Protein AF-A0A453PZQ8-F1 (afdb_monomer)

Organism: Aegilops tauschii subsp. strangulata (NCBI:txid200361)

Foldseek 3Di:
DPPPVVQVPPVQQPDDPCVLFPFDPVCPPDDDDPAHQDGPQECGPVNQVVQADPQGQGPPVVLVRSCVRRRYRLLCCLVSLCVVLPVDDSRDGPVRSVVSVVVLLVVLVVLQVVLCVLPVLQVPLDAAQDQQADLLRHGDDDPPDDDDDPPDDDDDDNLSSLLSRCRNVLRVLLVVEPNRTPQSVDSNLSSLLSNLLSSLLSVCVQLRDDRCLSNVLNVLSSRHPDSSSSSVSSNSVCVVCVLQRRDDVQARSCLVVVVVVLVVCCVPPVPVSVVCVVVCVVVVPCVRRPD

Secondary structure (DSSP, 8-state):
--SSGGGT--GGG---HHHHSPBPTT-TTPPPP-----TTTSB-HHHHHTTB-TT--B-HHHHHHHHHHH-B-GGGHHHHHHHHTTSS-TT--HHHHHHHHHHHHHHHHHHHHHHHHH-TTTTTT----S--B-TTSPBPPPTT--S------SSPPHHHHHHHHHHHHHHHHHTTTTTTBGGGGSHHHHHHHHHHHHHHHHH-TTT---TTHHHHHHHHHHH-SSHHHHHHHHHHHHHHHHHHH-EETTEETTHHHHHHHHHHHHHH-HHHHHHHHHHHHHH-TTHHHH-

Structure (mmCIF, N/CA/C/O backbone):
data_AF-A0A453PZQ8-F1
#
_entry.id   AF-A0A453PZQ8-F1
#
loop_
_atom_site.group_PDB
_atom_site.id
_atom_site.type_symbol
_atom_site.label_atom_id
_atom_site.label_alt_id
_atom_site.label_comp_id
_atom_site.label_asym_id
_atom_site.label_entity_id
_atom_site.label_seq_id
_atom_site.pdbx_PDB_ins_code
_atom_site.Cartn_x
_atom_site.Cartn_y
_atom_site.Cartn_z
_atom_site.occupancy
_atom_site.B_iso_or_equiv
_atom_site.auth_seq_id
_atom_site.auth_comp_id
_atom_site.auth_asym_id
_atom_site.auth_atom_id
_atom_site.pdbx_PDB_model_num
ATOM 1 N N . MET A 1 1 ? 33.978 1.890 -32.988 1.00 35.69 1 MET A N 1
ATOM 2 C CA . MET A 1 1 ? 33.965 0.814 -31.969 1.00 35.69 1 MET A CA 1
ATOM 3 C C . MET A 1 1 ? 33.897 1.404 -30.545 1.00 35.69 1 MET A C 1
ATOM 5 O O . MET A 1 1 ? 34.637 0.982 -29.674 1.00 35.69 1 MET A O 1
ATOM 9 N N . MET A 1 2 ? 33.013 2.388 -30.294 1.00 32.00 2 MET A N 1
ATOM 10 C CA . MET A 1 2 ? 32.994 3.180 -29.040 1.00 32.00 2 MET A CA 1
ATOM 11 C C . MET A 1 2 ? 31.599 3.299 -28.390 1.00 32.00 2 MET A C 1
ATOM 13 O O . MET A 1 2 ? 31.418 4.067 -27.457 1.00 32.00 2 MET A O 1
ATOM 17 N N . PHE A 1 3 ? 30.609 2.525 -28.855 1.00 32.78 3 PHE A N 1
ATOM 18 C CA . PHE A 1 3 ? 29.233 2.536 -28.320 1.00 32.78 3 PHE A CA 1
ATOM 19 C C . PHE A 1 3 ? 28.905 1.354 -27.387 1.00 32.78 3 PHE A C 1
ATOM 21 O O . PHE A 1 3 ? 27.820 1.299 -26.820 1.00 32.78 3 PHE A O 1
ATOM 28 N N . LEU A 1 4 ? 29.834 0.409 -27.195 1.00 34.19 4 LEU A N 1
ATOM 29 C CA . LEU A 1 4 ? 29.612 -0.791 -26.372 1.00 34.19 4 LEU A CA 1
ATOM 30 C C . LEU A 1 4 ? 30.126 -0.669 -24.926 1.00 34.19 4 LEU A C 1
ATOM 32 O O . LEU A 1 4 ? 29.687 -1.437 -24.071 1.00 34.19 4 LEU A O 1
ATOM 36 N N . ALA A 1 5 ? 30.988 0.310 -24.629 1.00 31.77 5 ALA A N 1
ATOM 37 C CA . ALA A 1 5 ? 31.582 0.479 -23.299 1.00 31.77 5 ALA A CA 1
ATOM 38 C C . ALA A 1 5 ? 30.644 1.167 -22.282 1.00 31.77 5 ALA A C 1
ATOM 40 O O . ALA A 1 5 ? 30.699 0.864 -21.094 1.00 31.77 5 ALA A O 1
ATOM 41 N N . CYS A 1 6 ? 29.711 2.021 -22.722 1.00 39.59 6 CYS A N 1
ATOM 42 C CA . CYS A 1 6 ? 28.810 2.749 -21.812 1.00 39.59 6 CYS A CA 1
ATOM 43 C C . CYS A 1 6 ? 27.699 1.894 -21.175 1.00 39.59 6 CYS A C 1
ATOM 45 O O . CYS A 1 6 ? 26.945 2.403 -20.355 1.00 39.59 6 CYS A O 1
ATOM 47 N N . CYS A 1 7 ? 27.551 0.617 -21.546 1.00 43.44 7 CYS A N 1
ATOM 48 C CA . CYS A 1 7 ? 26.532 -0.259 -20.952 1.00 43.44 7 CYS A CA 1
ATOM 49 C C . CYS A 1 7 ? 27.040 -1.111 -19.782 1.00 43.44 7 CYS A C 1
ATOM 51 O O . CYS A 1 7 ? 26.226 -1.806 -19.178 1.00 43.44 7 CYS A O 1
ATOM 53 N N . TYR A 1 8 ? 28.350 -1.118 -19.516 1.00 44.22 8 TYR A N 1
ATOM 54 C CA . TYR A 1 8 ? 28.940 -1.896 -18.420 1.00 44.22 8 TYR A CA 1
ATOM 55 C C . TYR A 1 8 ? 29.125 -1.076 -17.138 1.00 44.22 8 TYR A C 1
ATOM 57 O O . TYR A 1 8 ? 29.081 -1.650 -16.057 1.00 44.22 8 TYR A O 1
ATOM 65 N N . ASN A 1 9 ? 29.225 0.250 -17.257 1.00 53.38 9 ASN A N 1
ATOM 66 C CA . ASN A 1 9 ? 29.382 1.175 -16.135 1.00 53.38 9 ASN A CA 1
ATOM 67 C C . ASN A 1 9 ? 28.145 2.072 -16.022 1.00 53.38 9 ASN A C 1
ATOM 69 O O . ASN A 1 9 ? 28.233 3.276 -16.245 1.00 53.38 9 ASN A O 1
ATOM 73 N N . ASP A 1 10 ? 26.978 1.483 -15.756 1.00 62.09 10 ASP A N 1
ATOM 74 C CA . ASP A 1 10 ? 25.836 2.268 -15.280 1.00 62.09 10 ASP A CA 1
ATOM 75 C C . ASP A 1 10 ? 26.008 2.420 -13.756 1.00 62.09 10 ASP A C 1
ATOM 77 O O . ASP A 1 10 ? 25.824 1.426 -13.048 1.00 62.09 10 ASP A O 1
ATOM 81 N N . PRO A 1 11 ? 26.445 3.585 -13.234 1.00 64.69 11 PRO A N 1
ATOM 82 C CA . PRO A 1 11 ? 26.673 3.764 -11.799 1.00 64.69 11 PRO A CA 1
ATOM 83 C C . PRO A 1 11 ? 25.389 3.541 -10.993 1.00 64.69 11 PRO A C 1
ATOM 85 O O . PRO A 1 11 ? 25.462 3.044 -9.873 1.00 64.69 11 PRO A O 1
ATOM 88 N N . ASP A 1 12 ? 24.221 3.776 -11.602 1.00 64.69 12 ASP A N 1
ATOM 89 C CA . ASP A 1 12 ? 22.913 3.494 -11.004 1.00 64.69 12 ASP A CA 1
ATOM 90 C C . ASP A 1 12 ? 22.687 1.992 -10.759 1.00 64.69 12 ASP A C 1
ATOM 92 O O . ASP A 1 12 ? 21.733 1.627 -10.090 1.00 64.69 12 ASP A O 1
ATOM 96 N N . MET A 1 13 ? 23.515 1.099 -11.311 1.00 71.75 13 MET A N 1
ATOM 97 C CA . MET A 1 13 ? 23.404 -0.354 -11.130 1.00 71.75 13 MET A CA 1
ATOM 98 C C . MET A 1 13 ? 24.369 -0.907 -10.071 1.00 71.75 13 MET A C 1
ATOM 100 O O . MET A 1 13 ? 24.300 -2.099 -9.759 1.00 71.75 13 MET A O 1
ATOM 104 N N . LEU A 1 14 ? 25.254 -0.070 -9.518 1.00 67.88 14 LEU A N 1
ATOM 105 C CA . LEU A 1 14 ? 26.170 -0.416 -8.429 1.00 67.88 14 LEU A CA 1
ATOM 106 C C . LEU A 1 14 ? 25.489 -0.164 -7.082 1.00 67.88 14 LEU A C 1
ATOM 108 O O . LEU A 1 14 ? 25.836 0.767 -6.361 1.00 67.88 14 LEU A O 1
ATOM 112 N N . ILE A 1 15 ? 24.499 -0.991 -6.752 1.00 68.50 15 ILE A N 1
ATOM 113 C CA . ILE A 1 15 ? 23.860 -0.950 -5.438 1.00 68.50 15 ILE A CA 1
ATOM 114 C C . ILE A 1 15 ? 23.994 -2.307 -4.779 1.00 68.50 15 ILE A C 1
ATOM 116 O O . ILE A 1 15 ? 23.665 -3.329 -5.384 1.00 68.50 15 ILE A O 1
ATOM 120 N N . ASP A 1 16 ? 24.471 -2.294 -3.538 1.00 70.25 16 ASP A N 1
ATOM 121 C CA . ASP A 1 16 ? 24.401 -3.448 -2.659 1.00 70.25 16 ASP A CA 1
ATOM 122 C C . ASP A 1 16 ? 22.955 -3.592 -2.153 1.00 70.25 16 ASP A C 1
ATOM 124 O O . ASP A 1 16 ? 22.481 -2.726 -1.421 1.00 70.25 16 ASP A O 1
ATOM 128 N N . PRO A 1 17 ? 22.213 -4.644 -2.538 1.00 63.16 17 PRO A N 1
ATOM 129 C CA . PRO A 1 17 ? 20.835 -4.837 -2.095 1.00 63.16 17 PRO A CA 1
ATOM 130 C C . PRO A 1 17 ? 20.674 -4.866 -0.569 1.00 63.16 17 PRO A C 1
ATOM 132 O O . PRO A 1 17 ? 19.594 -4.531 -0.082 1.00 63.16 17 PRO A O 1
ATOM 135 N N . GLU A 1 18 ? 21.725 -5.246 0.164 1.00 66.44 18 GLU A N 1
ATOM 136 C CA . GLU A 1 18 ? 21.731 -5.337 1.627 1.00 66.44 18 GLU A CA 1
ATOM 137 C C . GLU A 1 18 ? 21.816 -3.954 2.303 1.00 66.44 18 GLU A C 1
ATOM 139 O O . GLU A 1 18 ? 21.421 -3.810 3.456 1.00 66.44 18 GLU A O 1
ATOM 144 N N . THR A 1 19 ? 22.255 -2.903 1.596 1.00 74.88 19 THR A N 1
ATOM 145 C CA . THR A 1 19 ? 22.289 -1.533 2.150 1.00 74.88 19 THR A CA 1
ATOM 146 C C . THR A 1 19 ? 20.967 -0.788 1.996 1.00 74.88 19 THR A C 1
ATOM 148 O O . THR A 1 19 ? 20.747 0.225 2.653 1.00 74.88 19 THR A O 1
ATOM 151 N N . ILE A 1 20 ? 20.074 -1.282 1.139 1.00 76.62 20 ILE A N 1
ATOM 152 C CA . ILE A 1 20 ? 18.810 -0.614 0.805 1.00 76.62 20 ILE A CA 1
ATOM 153 C C . ILE A 1 20 ? 17.752 -0.889 1.872 1.00 76.62 20 ILE A C 1
ATOM 155 O O . ILE A 1 20 ? 16.984 -0.002 2.233 1.00 76.62 20 ILE A O 1
ATOM 159 N N . TYR A 1 21 ? 17.721 -2.125 2.371 1.00 84.12 21 TYR A N 1
ATOM 160 C CA . TYR A 1 21 ? 16.856 -2.547 3.469 1.00 84.12 21 TYR A CA 1
ATOM 161 C C . TYR A 1 21 ? 17.733 -3.205 4.532 1.00 84.12 21 TYR A C 1
ATOM 163 O O . TYR A 1 21 ? 17.761 -4.433 4.622 1.00 84.12 21 TYR A O 1
ATOM 171 N N . PRO A 1 22 ? 18.507 -2.402 5.283 1.00 87.12 22 PRO A N 1
ATOM 172 C CA . PRO A 1 22 ? 19.462 -2.940 6.233 1.00 87.12 22 PRO A CA 1
ATOM 173 C C . PRO A 1 22 ? 18.743 -3.7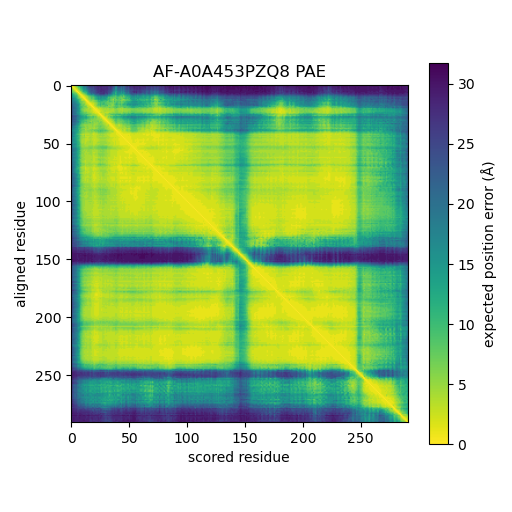64 7.300 1.00 87.12 22 PRO A C 1
ATOM 175 O O . PRO A 1 22 ? 17.724 -3.347 7.863 1.00 87.12 22 PRO A O 1
ATOM 178 N N . THR A 1 23 ? 19.292 -4.941 7.577 1.00 88.69 23 THR A N 1
ATOM 179 C CA . THR A 1 23 ? 18.867 -5.788 8.689 1.00 88.69 23 THR A CA 1
ATOM 180 C C . THR A 1 23 ? 19.650 -5.431 9.940 1.00 88.69 23 THR A C 1
ATOM 182 O O . THR A 1 23 ? 20.815 -5.031 9.871 1.00 88.69 23 THR A O 1
ATOM 185 N N . ARG A 1 24 ? 19.021 -5.584 11.100 1.00 87.50 24 ARG A N 1
ATOM 186 C CA . ARG A 1 24 ? 19.665 -5.324 12.385 1.00 87.50 24 ARG A CA 1
ATOM 187 C C . ARG A 1 24 ? 20.865 -6.246 12.584 1.00 87.50 24 ARG A C 1
ATOM 189 O O . ARG A 1 24 ? 20.845 -7.407 12.176 1.00 87.50 24 ARG A O 1
ATOM 196 N N . ALA A 1 25 ? 21.898 -5.735 13.247 1.00 85.00 25 ALA A N 1
ATOM 197 C CA . ALA A 1 25 ? 23.151 -6.464 13.449 1.00 85.00 25 ALA A CA 1
ATOM 198 C C . ALA A 1 25 ? 22.995 -7.725 14.323 1.00 85.00 25 ALA A C 1
ATOM 200 O O . ALA A 1 25 ? 23.781 -8.660 14.190 1.00 85.00 25 ALA A O 1
ATOM 201 N N . ASP A 1 26 ? 21.984 -7.761 15.196 1.00 86.62 26 ASP A N 1
ATOM 202 C CA . ASP A 1 26 ? 21.642 -8.906 16.048 1.00 86.62 26 ASP A CA 1
ATOM 203 C C . ASP A 1 26 ? 20.884 -10.021 15.300 1.00 86.62 26 ASP A C 1
ATOM 205 O O . ASP A 1 26 ? 20.775 -11.139 15.801 1.00 86.62 26 ASP A O 1
ATOM 209 N N . CYS A 1 27 ? 20.394 -9.748 14.088 1.00 81.88 27 CYS A N 1
ATOM 210 C CA . CYS A 1 27 ? 19.593 -10.666 13.281 1.00 81.88 27 CYS A CA 1
ATOM 211 C C . CYS A 1 27 ? 20.450 -11.366 12.211 1.00 81.88 27 CYS A C 1
ATOM 213 O O . CYS A 1 27 ? 20.348 -11.065 11.022 1.00 81.88 27 CYS A O 1
ATOM 215 N N . THR A 1 28 ? 21.290 -12.326 12.610 1.00 73.19 28 THR A N 1
ATOM 216 C CA . THR A 1 28 ? 22.196 -13.036 11.680 1.00 73.19 28 THR A CA 1
ATOM 217 C C . THR A 1 28 ? 21.487 -14.000 10.725 1.00 73.19 28 THR A C 1
ATOM 219 O O . THR A 1 28 ? 22.026 -14.311 9.662 1.00 73.19 28 THR A O 1
ATOM 222 N N . ASP A 1 29 ? 20.280 -14.444 11.080 1.00 77.25 29 ASP A N 1
ATOM 223 C CA . ASP A 1 29 ? 19.502 -15.438 10.324 1.00 77.25 29 ASP A CA 1
ATOM 224 C C . ASP A 1 29 ? 18.497 -14.800 9.351 1.00 77.25 29 ASP A C 1
ATOM 226 O O . ASP A 1 29 ? 17.663 -15.489 8.756 1.00 77.25 29 ASP A O 1
ATOM 230 N N . ALA A 1 30 ? 18.553 -13.475 9.178 1.00 73.94 30 ALA A N 1
ATOM 231 C CA . ALA A 1 30 ? 17.648 -12.768 8.287 1.00 73.94 30 ALA A CA 1
ATOM 232 C C . ALA A 1 30 ? 17.807 -13.255 6.826 1.00 73.94 30 ALA A C 1
ATOM 234 O O . ALA A 1 30 ? 18.932 -13.426 6.335 1.00 73.94 30 ALA A O 1
ATOM 235 N N . PRO A 1 31 ? 16.699 -13.474 6.091 1.00 73.62 31 PRO A N 1
ATOM 236 C CA . PRO A 1 31 ? 16.765 -13.871 4.693 1.00 73.62 31 PRO A CA 1
ATOM 237 C C . PRO A 1 31 ? 17.454 -12.795 3.852 1.00 73.62 31 PRO A C 1
ATOM 239 O O . PRO A 1 31 ? 16.962 -11.675 3.731 1.00 73.62 31 PRO A O 1
ATOM 242 N N . LYS A 1 32 ? 18.567 -13.157 3.212 1.00 72.19 32 LYS A N 1
ATOM 243 C CA . LYS A 1 32 ? 19.278 -12.254 2.298 1.00 72.19 32 LYS A CA 1
ATOM 244 C C . LYS A 1 32 ? 18.449 -11.936 1.063 1.00 72.19 32 LYS A C 1
ATOM 246 O O . LYS A 1 32 ? 17.705 -12.787 0.550 1.00 72.19 32 LYS A O 1
ATOM 251 N N . SER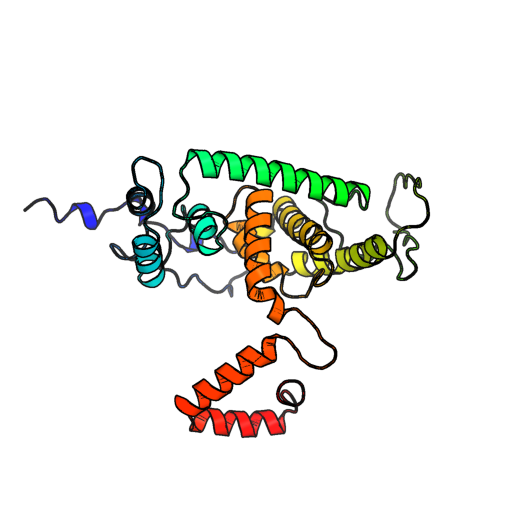 A 1 33 ? 18.639 -10.735 0.527 1.00 74.56 33 SER A N 1
ATOM 252 C CA . SER A 1 33 ? 17.940 -10.310 -0.679 1.00 74.56 33 SER A CA 1
ATOM 253 C C . SER A 1 33 ? 18.312 -11.201 -1.867 1.00 74.56 33 SER A C 1
ATOM 255 O O . SER A 1 33 ? 19.477 -11.374 -2.229 1.00 74.56 33 SER A O 1
ATOM 257 N N . ARG A 1 34 ? 17.297 -11.768 -2.528 1.00 76.88 34 ARG A N 1
ATOM 258 C CA . ARG A 1 34 ? 17.484 -12.543 -3.769 1.00 76.88 34 ARG A CA 1
ATOM 259 C C . ARG A 1 34 ? 17.615 -11.653 -5.003 1.00 76.88 34 ARG A C 1
ATOM 261 O O . ARG A 1 34 ? 17.977 -12.142 -6.074 1.00 76.88 34 ARG A O 1
ATOM 268 N N . PHE A 1 35 ? 17.288 -10.367 -4.880 1.00 80.44 35 PHE A N 1
ATOM 269 C CA . PHE A 1 35 ? 17.361 -9.436 -5.993 1.00 80.44 35 PHE A C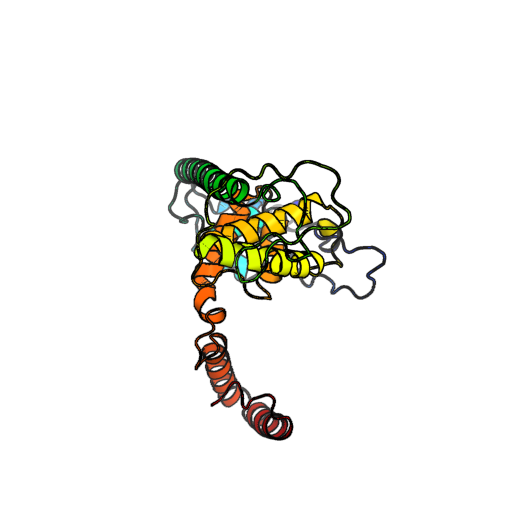A 1
ATOM 270 C C . PHE A 1 35 ? 18.817 -9.077 -6.279 1.00 80.44 35 PHE A C 1
ATOM 272 O O . PHE A 1 35 ? 19.517 -8.558 -5.417 1.00 80.44 35 PHE A O 1
ATOM 279 N N . LYS A 1 36 ? 19.256 -9.317 -7.514 1.00 80.50 36 LYS A N 1
ATOM 280 C CA . LYS A 1 36 ? 20.558 -8.874 -8.013 1.00 80.50 36 LYS A CA 1
ATOM 281 C C . LYS A 1 36 ? 20.326 -7.988 -9.234 1.00 80.50 36 LYS A C 1
ATOM 283 O O . LYS A 1 36 ? 19.719 -8.481 -10.191 1.00 80.50 36 LYS A O 1
ATOM 288 N N . PRO A 1 37 ? 20.772 -6.717 -9.229 1.00 80.38 37 PRO A N 1
ATOM 289 C CA . PRO A 1 37 ? 20.667 -5.852 -10.396 1.00 80.38 37 PRO A CA 1
ATOM 290 C C . PRO A 1 37 ? 21.295 -6.530 -11.619 1.00 80.38 37 PRO A C 1
ATOM 292 O O . PRO A 1 37 ? 22.455 -6.938 -11.599 1.00 80.38 37 PRO A O 1
ATOM 295 N N . MET A 1 38 ? 20.520 -6.677 -12.693 1.00 83.25 38 MET A N 1
ATOM 296 C CA . MET A 1 38 ? 20.976 -7.295 -13.935 1.00 83.25 38 MET A CA 1
ATOM 297 C C . MET A 1 38 ? 21.156 -6.213 -14.997 1.00 83.25 38 MET A C 1
ATOM 299 O O . MET A 1 38 ? 20.151 -5.672 -15.488 1.00 83.25 38 MET A O 1
ATOM 303 N N . PRO A 1 39 ? 22.404 -5.911 -15.408 1.00 79.75 39 PRO A N 1
ATOM 304 C CA . PRO A 1 39 ? 22.666 -4.966 -16.480 1.00 79.75 39 PRO A CA 1
ATOM 305 C C . PRO A 1 39 ? 21.808 -5.280 -17.704 1.00 79.75 39 PRO A C 1
ATOM 307 O O . PRO A 1 39 ? 21.645 -6.432 -18.109 1.00 79.75 39 PRO A O 1
ATOM 310 N N . ARG A 1 40 ? 21.222 -4.236 -18.291 1.00 80.19 40 ARG A N 1
ATOM 311 C CA . ARG A 1 40 ? 20.321 -4.304 -19.454 1.00 80.19 40 ARG A CA 1
ATOM 312 C C . ARG A 1 40 ? 18.974 -5.009 -19.245 1.00 80.19 40 ARG A C 1
ATOM 314 O O . ARG A 1 40 ? 18.147 -4.906 -20.156 1.00 80.19 40 ARG A O 1
ATOM 321 N N . ARG A 1 41 ? 18.706 -5.659 -18.109 1.00 85.44 41 ARG A N 1
ATOM 322 C CA . ARG A 1 41 ? 17.406 -6.299 -17.823 1.00 85.44 41 ARG A CA 1
ATOM 323 C C . ARG A 1 41 ? 16.596 -5.533 -16.790 1.00 85.44 41 ARG A C 1
ATOM 325 O O . ARG A 1 41 ? 15.444 -5.219 -17.071 1.00 85.44 41 ARG A O 1
ATOM 332 N N . THR A 1 42 ? 17.199 -5.203 -15.652 1.00 90.44 42 THR A N 1
ATOM 333 C CA . THR A 1 42 ? 16.539 -4.437 -14.590 1.00 90.44 42 THR A CA 1
ATOM 334 C C . THR A 1 42 ? 16.065 -3.085 -15.116 1.00 90.44 42 THR A C 1
ATOM 336 O O . THR A 1 42 ? 16.730 -2.438 -15.937 1.00 90.44 42 THR A O 1
ATOM 339 N N . LEU A 1 43 ? 14.884 -2.669 -14.666 1.00 93.38 43 LEU A N 1
ATOM 340 C CA . LEU A 1 43 ? 14.378 -1.329 -14.915 1.00 93.38 43 LEU A CA 1
ATOM 341 C C . LEU A 1 43 ? 15.162 -0.340 -14.041 1.00 93.38 43 LEU A C 1
ATOM 343 O O . LEU A 1 43 ? 14.901 -0.255 -12.847 1.00 93.38 43 LEU A O 1
ATOM 347 N N . SER A 1 44 ? 16.149 0.345 -14.627 1.00 92.44 44 SER A N 1
ATOM 348 C CA . SER A 1 44 ? 16.958 1.375 -13.957 1.00 92.44 44 SER A CA 1
ATOM 349 C C . SER A 1 44 ? 16.262 2.745 -13.960 1.00 92.44 44 SER A C 1
ATOM 351 O O . SER A 1 44 ? 15.385 2.964 -14.805 1.00 92.44 44 SER A O 1
ATOM 353 N N . PRO A 1 45 ? 16.669 3.697 -13.095 1.00 92.31 45 PRO A N 1
ATOM 354 C CA . PRO A 1 45 ? 16.089 5.043 -13.056 1.00 92.31 45 PRO A CA 1
ATOM 355 C C . PRO A 1 45 ? 16.146 5.762 -14.407 1.00 92.31 45 PRO A C 1
ATOM 357 O O . PRO A 1 45 ? 15.162 6.343 -14.865 1.00 92.31 45 PRO A O 1
ATOM 360 N N . ARG A 1 46 ? 17.273 5.648 -15.118 1.00 92.38 46 ARG A N 1
ATOM 361 C CA . ARG A 1 46 ? 17.409 6.191 -16.474 1.00 92.38 46 ARG A CA 1
ATOM 362 C C . ARG A 1 46 ? 16.383 5.604 -17.445 1.00 92.38 46 ARG A C 1
ATOM 364 O O . ARG A 1 46 ? 15.792 6.333 -18.233 1.00 92.38 46 ARG A O 1
ATOM 371 N N . ARG A 1 47 ? 16.186 4.284 -17.419 1.00 93.00 47 ARG A N 1
ATOM 372 C CA . ARG A 1 47 ? 15.238 3.604 -18.316 1.00 93.00 47 ARG A CA 1
ATOM 373 C C . ARG A 1 47 ? 13.791 3.891 -17.958 1.00 93.00 47 ARG A C 1
ATOM 375 O O . ARG A 1 47 ? 12.974 3.946 -18.866 1.00 93.00 47 ARG A O 1
ATOM 382 N N . TRP A 1 48 ? 13.498 4.069 -16.675 1.00 95.88 48 TRP A N 1
ATOM 383 C CA . TRP A 1 48 ? 12.185 4.478 -16.198 1.00 95.88 48 TRP A CA 1
ATOM 384 C C . TRP A 1 48 ? 11.753 5.800 -16.827 1.00 95.88 48 TRP A C 1
ATOM 386 O O . TRP A 1 48 ? 10.696 5.855 -17.443 1.00 95.88 48 TRP A O 1
ATOM 396 N N . LYS A 1 49 ? 12.629 6.813 -16.812 1.00 95.56 49 LYS A N 1
ATOM 397 C CA . LYS A 1 49 ? 12.365 8.114 -17.451 1.00 95.56 49 LYS A CA 1
ATOM 398 C C . LYS A 1 49 ? 12.067 8.001 -18.951 1.00 95.56 49 LYS A C 1
ATOM 400 O O . LYS A 1 49 ? 11.218 8.719 -19.455 1.00 95.56 49 LYS A O 1
ATOM 405 N N . LEU A 1 50 ? 12.729 7.079 -19.655 1.00 96.12 50 LEU A N 1
ATOM 406 C CA . LEU A 1 50 ? 12.536 6.858 -21.096 1.00 96.12 50 LEU A CA 1
ATOM 407 C C . LEU A 1 50 ? 11.223 6.144 -21.456 1.00 96.12 50 LEU A C 1
ATOM 409 O O . LEU A 1 50 ? 10.926 6.015 -22.640 1.00 96.12 50 LEU A O 1
ATOM 413 N N . LEU A 1 51 ? 10.471 5.632 -20.477 1.00 97.25 51 LEU A N 1
ATOM 414 C CA . LEU A 1 51 ? 9.152 5.039 -20.722 1.00 97.25 51 LEU A CA 1
ATOM 415 C C . LEU A 1 51 ? 8.039 6.089 -20.782 1.00 97.25 51 LEU A C 1
ATOM 417 O O . LEU A 1 51 ? 6.909 5.735 -21.102 1.00 97.25 51 LEU A O 1
ATOM 421 N N . PHE A 1 52 ? 8.339 7.348 -20.473 1.00 98.06 52 PHE A N 1
ATOM 422 C CA . PHE A 1 52 ? 7.380 8.440 -20.535 1.00 98.06 52 PHE A CA 1
ATOM 423 C C . PHE A 1 52 ? 7.533 9.229 -21.834 1.00 98.06 52 PHE A C 1
ATOM 425 O O . PHE A 1 52 ? 8.651 9.466 -22.293 1.00 98.06 52 PHE A O 1
ATOM 432 N N . ASN A 1 53 ? 6.408 9.640 -22.418 1.00 97.19 53 ASN A N 1
ATOM 433 C CA . ASN A 1 53 ? 6.394 10.603 -23.518 1.00 97.19 53 ASN A CA 1
ATOM 434 C C . ASN A 1 53 ? 6.458 12.058 -22.996 1.00 97.19 53 ASN A C 1
ATOM 436 O O . ASN A 1 53 ? 6.590 12.287 -21.792 1.00 97.19 53 ASN A O 1
ATOM 440 N N . GLU A 1 54 ? 6.360 13.041 -23.894 1.00 96.81 54 GLU A N 1
ATOM 441 C CA . GLU A 1 54 ? 6.464 14.470 -23.554 1.00 96.81 54 GLU A CA 1
ATOM 442 C C . GLU A 1 54 ? 5.343 14.948 -22.616 1.00 96.81 54 GLU A C 1
ATOM 444 O O . GLU A 1 54 ? 5.583 15.765 -21.728 1.00 96.81 54 GLU A O 1
ATOM 449 N N . GLU A 1 55 ? 4.137 14.388 -22.737 1.00 96.25 55 GLU A N 1
ATOM 450 C CA . GLU A 1 55 ? 3.002 14.688 -21.855 1.00 96.25 55 GLU A CA 1
ATOM 451 C C . GLU A 1 55 ? 3.076 13.948 -20.504 1.00 96.25 55 GLU A C 1
ATOM 453 O O . GLU A 1 55 ? 2.314 14.230 -19.571 1.00 96.25 55 GLU A O 1
ATOM 458 N N . GLY A 1 56 ? 4.001 12.993 -20.373 1.00 96.44 56 GLY A N 1
ATOM 459 C CA . GLY A 1 56 ? 4.162 12.147 -19.198 1.00 96.44 56 GLY A CA 1
ATOM 460 C C . GLY A 1 56 ? 3.274 10.903 -19.186 1.00 96.44 56 GLY A C 1
ATOM 461 O O . GLY A 1 56 ? 3.108 10.301 -18.130 1.00 96.44 56 GLY A O 1
ATOM 462 N N . CYS A 1 57 ? 2.700 10.483 -20.305 1.00 97.62 57 CYS A N 1
ATOM 463 C CA . CYS A 1 57 ? 2.036 9.186 -20.427 1.00 97.62 57 CYS A CA 1
ATOM 464 C C . CYS A 1 57 ? 3.079 8.057 -20.460 1.00 97.62 57 CYS A C 1
ATOM 466 O O . CYS A 1 57 ? 4.117 8.176 -21.109 1.00 97.62 57 CYS A O 1
ATOM 468 N N . LEU A 1 58 ? 2.798 6.956 -19.764 1.00 98.25 58 LEU A N 1
ATOM 469 C CA . LEU A 1 58 ? 3.692 5.814 -19.583 1.00 98.25 58 LEU A CA 1
ATOM 470 C C . LEU A 1 58 ? 3.458 4.721 -20.640 1.00 98.25 58 LEU A C 1
ATOM 472 O O . LEU A 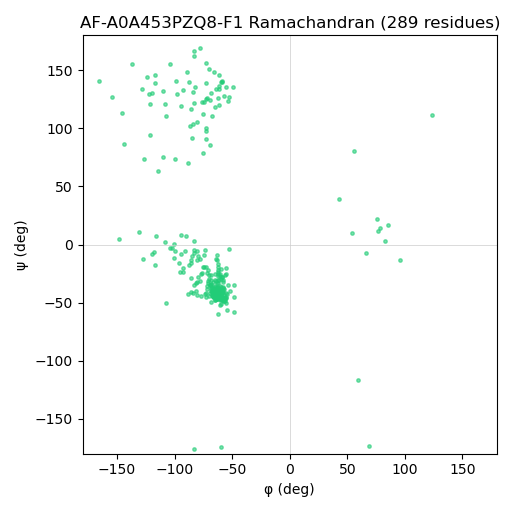1 58 ? 2.341 4.226 -20.807 1.00 98.25 58 LEU A O 1
ATOM 476 N N . ASP A 1 59 ? 4.540 4.224 -21.242 1.00 97.69 59 ASP A N 1
ATOM 477 C CA . ASP A 1 59 ? 4.571 2.935 -21.941 1.00 97.69 59 ASP A CA 1
ATOM 478 C C . ASP A 1 59 ? 4.439 1.772 -20.936 1.00 97.69 59 ASP A C 1
ATOM 480 O O . ASP A 1 59 ? 5.417 1.188 -20.451 1.00 97.69 59 ASP A O 1
ATOM 484 N N . ALA A 1 60 ? 3.189 1.431 -20.610 1.00 95.75 60 ALA A N 1
ATOM 485 C CA . ALA A 1 60 ? 2.857 0.369 -19.663 1.00 95.75 60 ALA A CA 1
ATOM 486 C C . ALA A 1 60 ? 3.375 -1.006 -20.106 1.00 95.75 60 ALA A C 1
ATOM 488 O O . ALA A 1 60 ? 3.842 -1.791 -19.277 1.00 95.75 60 ALA A O 1
ATOM 489 N N . ALA A 1 61 ? 3.314 -1.305 -21.407 1.00 95.50 61 ALA A N 1
ATOM 490 C CA . ALA A 1 61 ? 3.774 -2.583 -21.940 1.00 95.50 61 ALA A CA 1
ATOM 491 C C . ALA A 1 61 ? 5.296 -2.716 -21.780 1.00 95.50 61 ALA A C 1
ATOM 493 O O . ALA A 1 61 ? 5.793 -3.738 -21.290 1.00 95.50 61 ALA A O 1
ATOM 494 N N . GLY A 1 62 ? 6.037 -1.654 -22.114 1.00 94.88 62 GLY A N 1
ATOM 495 C CA . GLY A 1 62 ? 7.481 -1.576 -21.921 1.00 94.88 62 GLY A CA 1
ATOM 496 C C . GLY A 1 62 ? 7.906 -1.650 -20.455 1.00 94.88 62 GLY A C 1
ATOM 497 O O . GLY A 1 62 ? 8.927 -2.285 -20.153 1.00 94.88 62 GLY A O 1
ATOM 498 N N . MET A 1 63 ? 7.126 -1.058 -19.542 1.00 96.00 63 MET A N 1
ATOM 499 C CA . MET A 1 63 ? 7.318 -1.199 -18.096 1.00 96.00 63 MET A CA 1
ATOM 500 C C . MET A 1 63 ? 7.150 -2.662 -17.665 1.00 96.00 63 MET A C 1
ATOM 502 O O . MET A 1 63 ? 8.102 -3.252 -17.151 1.00 96.00 63 MET A O 1
ATOM 506 N N . ILE A 1 64 ? 5.977 -3.264 -17.900 1.00 95.31 64 ILE A N 1
ATOM 507 C CA . ILE A 1 64 ? 5.637 -4.624 -17.440 1.00 95.31 64 ILE A CA 1
ATOM 508 C C . ILE A 1 64 ? 6.671 -5.639 -17.934 1.00 95.31 64 ILE A C 1
ATOM 510 O O . ILE A 1 64 ? 7.189 -6.428 -17.142 1.00 95.31 64 ILE A O 1
ATOM 514 N N . MET A 1 65 ? 7.045 -5.573 -19.216 1.00 93.44 65 MET A N 1
ATOM 515 C CA . MET A 1 65 ? 8.045 -6.470 -19.798 1.00 93.44 65 MET A CA 1
ATOM 516 C C . MET A 1 65 ? 9.393 -6.394 -19.063 1.00 93.44 65 MET A C 1
ATOM 518 O O . MET A 1 65 ? 10.049 -7.418 -18.861 1.00 93.44 65 MET A O 1
ATOM 522 N N . ARG A 1 66 ? 9.844 -5.196 -18.673 1.00 92.62 66 ARG A N 1
ATOM 523 C CA . ARG A 1 66 ? 11.117 -5.035 -17.952 1.00 92.62 66 ARG A CA 1
ATOM 524 C C . ARG A 1 66 ? 11.020 -5.512 -16.511 1.00 92.62 66 ARG A C 1
ATOM 526 O O . ARG A 1 66 ? 11.917 -6.228 -16.066 1.00 92.62 66 ARG A O 1
ATOM 533 N N . VAL A 1 67 ? 9.927 -5.180 -15.826 1.00 93.75 67 VAL A N 1
ATOM 534 C CA . VAL A 1 67 ? 9.667 -5.649 -14.459 1.00 93.75 67 VAL A CA 1
ATOM 535 C C . VAL A 1 67 ? 9.688 -7.176 -14.406 1.00 93.75 67 VAL A C 1
ATOM 537 O O . VAL A 1 67 ? 10.403 -7.743 -13.585 1.00 93.75 67 VAL A O 1
ATOM 540 N N . GLN A 1 68 ? 9.005 -7.848 -15.336 1.00 91.31 68 GLN A N 1
ATOM 541 C CA . GLN A 1 68 ? 8.971 -9.313 -15.404 1.00 91.31 68 GLN A CA 1
ATOM 542 C C . GLN A 1 68 ? 10.339 -9.941 -15.713 1.00 91.31 68 GLN A C 1
ATOM 544 O O . GLN A 1 68 ? 10.650 -11.017 -15.211 1.00 91.31 68 GLN A O 1
ATOM 549 N N . ARG A 1 69 ? 11.171 -9.295 -16.542 1.00 89.81 69 ARG A N 1
ATOM 550 C CA . ARG A 1 69 ? 12.459 -9.861 -16.991 1.00 89.81 69 ARG A CA 1
ATOM 551 C C . ARG A 1 69 ? 13.630 -9.619 -16.045 1.00 89.81 69 ARG A C 1
ATOM 553 O O . ARG A 1 69 ? 14.593 -10.384 -16.087 1.00 89.81 69 ARG A O 1
ATOM 560 N N . GLY A 1 70 ? 13.615 -8.526 -15.287 1.00 89.25 70 GLY A N 1
ATOM 561 C CA . GLY A 1 70 ? 14.778 -8.099 -14.504 1.00 89.25 70 GLY A CA 1
ATOM 562 C C . GLY A 1 70 ? 14.460 -7.371 -13.205 1.00 89.25 70 GLY A C 1
ATOM 563 O O . GLY A 1 70 ? 15.389 -6.887 -12.559 1.00 89.25 70 GLY A O 1
ATOM 564 N N . GLY A 1 71 ? 13.184 -7.269 -12.830 1.00 91.69 71 GLY A N 1
ATOM 565 C CA . GLY A 1 71 ? 12.747 -6.547 -11.643 1.00 91.69 71 GLY A CA 1
ATOM 566 C C . GLY A 1 71 ? 12.918 -5.030 -11.742 1.00 91.69 71 GLY A C 1
ATOM 567 O O . GLY A 1 71 ? 13.256 -4.465 -12.790 1.00 91.69 71 GLY A O 1
ATOM 568 N N . VAL A 1 72 ? 12.661 -4.374 -10.612 1.00 92.81 72 VAL A N 1
ATOM 569 C CA . VAL A 1 72 ? 12.665 -2.916 -10.468 1.00 92.81 72 VAL A CA 1
ATOM 570 C C . VAL A 1 72 ? 13.855 -2.494 -9.629 1.00 92.81 72 VAL A C 1
ATOM 572 O O . VAL A 1 72 ? 14.090 -3.050 -8.554 1.00 92.81 72 VAL A O 1
ATOM 575 N N . HIS A 1 73 ? 14.584 -1.495 -10.113 1.00 91.19 73 HIS A N 1
ATOM 576 C CA . HIS A 1 73 ? 15.652 -0.892 -9.346 1.00 91.19 73 HIS A CA 1
ATOM 577 C C . HIS A 1 73 ? 15.099 -0.209 -8.073 1.00 91.19 73 HIS A C 1
ATOM 579 O O . HIS A 1 73 ? 14.117 0.528 -8.171 1.00 91.19 73 HIS A O 1
ATOM 585 N N . PRO A 1 74 ? 15.698 -0.403 -6.885 1.00 88.88 74 PRO A N 1
ATOM 586 C CA . PRO A 1 74 ? 15.089 0.030 -5.624 1.00 88.88 74 PRO A CA 1
ATOM 587 C C . PRO A 1 74 ? 14.767 1.524 -5.518 1.00 88.88 74 PRO A C 1
ATOM 589 O O . PRO A 1 74 ? 13.675 1.853 -5.068 1.00 88.88 74 PRO A O 1
ATOM 592 N N . ASN A 1 75 ? 15.616 2.405 -6.058 1.00 89.25 75 ASN A N 1
ATOM 593 C CA . ASN A 1 75 ? 15.390 3.862 -6.035 1.00 89.25 75 ASN A CA 1
ATOM 594 C C . ASN A 1 75 ? 14.124 4.328 -6.773 1.00 89.25 75 ASN A C 1
ATOM 596 O O . ASN A 1 75 ? 13.703 5.458 -6.586 1.00 89.25 75 ASN A O 1
ATOM 600 N N . ILE A 1 76 ? 13.537 3.490 -7.631 1.00 93.56 76 ILE A N 1
ATOM 601 C CA . ILE A 1 76 ? 12.296 3.811 -8.354 1.00 93.56 76 ILE A CA 1
ATOM 602 C C . ILE A 1 76 ? 11.144 2.877 -7.973 1.00 93.56 76 ILE A C 1
ATOM 604 O O . ILE A 1 76 ? 10.097 2.903 -8.616 1.00 93.56 76 ILE A O 1
ATOM 608 N N . LYS A 1 77 ? 11.311 2.012 -6.960 1.00 92.94 77 LYS A N 1
ATOM 609 C CA . LYS A 1 77 ? 10.260 1.060 -6.567 1.00 92.94 77 LYS A CA 1
ATOM 610 C C . LYS A 1 77 ? 8.971 1.768 -6.179 1.00 92.94 77 LYS A C 1
ATOM 612 O O . LYS A 1 77 ? 7.928 1.335 -6.654 1.00 92.94 77 LYS A O 1
ATOM 617 N N . GLY A 1 78 ? 9.054 2.837 -5.384 1.00 94.50 78 GLY A N 1
ATOM 618 C CA . GLY A 1 78 ? 7.889 3.625 -4.981 1.00 94.50 78 GLY A CA 1
ATOM 619 C C . GLY A 1 78 ? 7.092 4.110 -6.193 1.00 94.50 78 GLY A C 1
ATOM 620 O O . GLY A 1 78 ? 5.930 3.743 -6.351 1.00 94.50 78 GLY A O 1
ATOM 621 N N . GLU A 1 79 ? 7.747 4.822 -7.116 1.00 95.25 79 GLU A N 1
ATOM 622 C CA . GLU A 1 79 ? 7.109 5.333 -8.337 1.00 95.25 79 GLU A CA 1
ATOM 623 C C . GLU A 1 79 ? 6.504 4.221 -9.204 1.00 95.25 79 GLU A C 1
ATOM 625 O O . GLU A 1 79 ? 5.365 4.324 -9.658 1.00 95.25 79 GLU A O 1
ATOM 630 N N . VAL A 1 80 ? 7.248 3.135 -9.437 1.00 97.06 80 VAL A N 1
ATOM 631 C CA . VAL A 1 80 ? 6.791 2.026 -10.287 1.00 97.06 80 VAL A CA 1
ATOM 632 C C . VAL A 1 80 ? 5.606 1.294 -9.650 1.00 97.06 80 VAL A C 1
ATOM 634 O O . VAL A 1 80 ? 4.675 0.895 -10.354 1.00 97.06 80 VAL A O 1
ATOM 637 N N . TRP A 1 81 ? 5.605 1.121 -8.325 1.00 96.75 81 TRP A N 1
ATOM 638 C CA . TRP A 1 81 ? 4.519 0.448 -7.611 1.00 96.75 81 TRP A CA 1
ATOM 639 C C . TRP A 1 81 ? 3.211 1.230 -7.664 1.00 96.75 81 TRP A C 1
ATOM 641 O O . TRP A 1 81 ? 2.160 0.598 -7.778 1.00 96.75 81 TRP A O 1
ATOM 651 N N . GLU A 1 82 ? 3.250 2.566 -7.700 1.00 97.06 82 GLU A N 1
ATOM 652 C CA . GLU A 1 82 ? 2.039 3.366 -7.922 1.00 97.06 82 GLU A CA 1
ATOM 653 C C . GLU A 1 82 ? 1.354 2.995 -9.259 1.00 97.06 82 GLU A C 1
ATOM 655 O O . GLU A 1 82 ? 0.126 2.966 -9.336 1.00 97.06 82 GLU A O 1
ATOM 660 N N . TYR A 1 83 ? 2.094 2.604 -10.303 1.00 97.00 83 TYR A N 1
ATOM 661 C CA . TYR A 1 83 ? 1.488 2.095 -11.545 1.00 97.00 83 TYR A CA 1
ATOM 662 C C . TYR A 1 83 ? 1.074 0.624 -11.451 1.00 97.00 83 TYR A C 1
ATOM 664 O O . TYR A 1 83 ? -0.021 0.266 -11.882 1.00 97.00 83 TYR A O 1
ATOM 672 N N . LEU A 1 84 ? 1.906 -0.246 -10.867 1.00 95.69 84 LEU A N 1
ATOM 673 C CA . LEU A 1 84 ? 1.600 -1.682 -10.760 1.00 95.69 84 LEU A CA 1
ATOM 674 C C . LEU A 1 84 ? 0.356 -1.955 -9.898 1.00 95.69 84 LEU A C 1
ATOM 676 O O . LEU A 1 84 ? -0.461 -2.828 -10.216 1.00 95.69 84 LEU A O 1
ATOM 680 N N . LEU A 1 85 ? 0.172 -1.181 -8.829 1.00 94.88 85 LEU A N 1
ATOM 681 C CA . LEU A 1 85 ? -1.007 -1.225 -7.961 1.00 94.88 85 LEU A CA 1
ATOM 682 C C . LEU A 1 85 ? -2.196 -0.445 -8.543 1.00 94.88 85 LEU A C 1
ATOM 684 O O . LEU A 1 85 ? -3.317 -0.551 -8.049 1.00 94.88 85 LEU A O 1
ATOM 688 N N . GLY A 1 86 ? -1.994 0.250 -9.665 1.00 94.38 86 GLY A N 1
ATOM 689 C CA . GLY A 1 86 ? -3.039 0.964 -10.391 1.00 94.38 86 GLY A CA 1
ATOM 690 C C . GLY A 1 86 ? -3.456 2.278 -9.736 1.00 94.38 86 GLY A C 1
ATOM 691 O O . GLY A 1 86 ? -4.567 2.732 -9.981 1.00 94.38 86 GLY A O 1
ATOM 692 N N . CYS A 1 87 ? -2.604 2.881 -8.901 1.00 95.44 87 CYS A N 1
ATOM 693 C CA . CYS A 1 87 ? -2.800 4.238 -8.379 1.00 95.44 87 CYS A CA 1
ATOM 694 C C . CYS A 1 87 ? -2.808 5.289 -9.485 1.00 95.44 87 CYS A C 1
ATOM 696 O O . CYS A 1 87 ? -3.556 6.261 -9.380 1.00 95.44 87 CYS A O 1
ATOM 698 N N . TYR A 1 88 ? -2.029 5.065 -10.542 1.00 97.06 88 TYR A N 1
ATOM 699 C CA . TYR A 1 88 ? -2.034 5.888 -11.744 1.00 97.06 88 TYR A CA 1
ATOM 700 C C . TYR A 1 88 ? -2.464 5.097 -12.971 1.00 97.06 88 TYR A C 1
ATOM 702 O O . TYR A 1 88 ? -2.027 3.967 -13.188 1.00 97.06 88 TYR A O 1
ATOM 710 N N . ASP A 1 89 ? -3.283 5.737 -13.805 1.00 97.06 89 ASP A N 1
ATOM 711 C CA . ASP A 1 89 ? -3.523 5.287 -15.171 1.00 97.06 89 ASP A CA 1
ATOM 712 C C . ASP A 1 89 ? -2.260 5.573 -16.005 1.00 97.06 89 ASP A C 1
ATOM 714 O O . ASP A 1 89 ? -1.809 6.723 -16.026 1.00 97.06 89 ASP A O 1
ATOM 718 N N . PRO A 1 90 ? -1.673 4.590 -16.709 1.00 97.25 90 PRO A N 1
ATOM 719 C CA . PRO A 1 90 ? -0.549 4.836 -17.608 1.00 97.25 90 PRO A CA 1
ATOM 720 C C . PRO A 1 90 ? -0.814 5.903 -18.679 1.00 97.25 90 PRO A C 1
ATOM 722 O O . PRO A 1 90 ? 0.124 6.540 -19.143 1.00 97.25 90 PRO A O 1
ATOM 725 N N . LYS A 1 91 ? -2.074 6.132 -19.061 1.00 97.19 91 LYS A N 1
ATOM 726 C CA . LYS A 1 91 ? -2.467 7.162 -20.035 1.00 97.19 91 LYS A CA 1
ATOM 727 C C . LYS A 1 91 ? -2.622 8.560 -19.431 1.00 97.19 91 LYS A C 1
ATOM 729 O O . LYS A 1 91 ? -2.916 9.497 -20.165 1.00 97.19 91 LYS A O 1
ATOM 734 N N . SER A 1 92 ? -2.482 8.699 -18.113 1.00 97.81 92 SER A N 1
ATOM 735 C CA . SER A 1 92 ? -2.530 10.007 -17.457 1.00 97.81 92 SER A CA 1
ATOM 736 C C . SER A 1 92 ? -1.297 10.846 -17.792 1.00 97.81 92 SER A C 1
ATOM 738 O O . SER A 1 92 ? -0.207 10.309 -17.995 1.00 97.81 92 SER A O 1
ATOM 740 N N . THR A 1 93 ? -1.452 12.166 -17.797 1.00 98.31 93 THR A N 1
ATOM 741 C CA . THR A 1 93 ? -0.332 13.109 -17.912 1.00 98.31 93 THR A CA 1
ATOM 742 C C . THR A 1 93 ? 0.327 13.359 -16.554 1.00 98.31 93 THR A C 1
ATOM 744 O O . THR A 1 93 ? -0.236 13.048 -15.498 1.00 98.31 93 THR A O 1
ATOM 747 N N . THR A 1 94 ? 1.518 13.962 -16.554 1.00 97.62 94 THR A N 1
ATOM 748 C CA . THR A 1 94 ? 2.198 14.363 -15.305 1.00 97.62 94 THR A CA 1
ATOM 749 C C . THR A 1 94 ? 1.335 15.300 -14.461 1.00 97.62 94 THR A C 1
ATOM 751 O O . THR A 1 94 ? 1.210 15.099 -13.254 1.00 97.62 94 THR A O 1
ATOM 754 N N . GLU A 1 95 ? 0.683 16.275 -15.095 1.00 98.00 95 GLU A N 1
ATOM 755 C CA . GLU A 1 95 ? -0.168 17.243 -14.401 1.00 98.00 95 GLU A CA 1
ATOM 756 C C . GLU A 1 95 ? -1.398 16.577 -13.769 1.00 98.00 95 GLU A C 1
ATOM 758 O O . GLU A 1 95 ? -1.680 16.782 -12.589 1.00 98.00 95 GLU A O 1
ATOM 763 N N . GLN A 1 96 ? -2.073 15.687 -14.504 1.00 98.12 96 GLN A N 1
ATOM 764 C CA . GLN A 1 96 ? -3.207 14.923 -13.972 1.00 98.12 96 GLN A CA 1
ATOM 765 C C . GLN A 1 96 ? -2.809 14.087 -12.750 1.00 98.12 96 GLN A C 1
ATOM 767 O O . GLN A 1 96 ? -3.548 14.028 -11.766 1.00 98.12 96 GLN A O 1
ATOM 772 N N . ARG A 1 97 ? -1.628 13.455 -12.778 1.00 97.88 97 ARG A N 1
ATOM 773 C CA . ARG A 1 97 ? -1.130 12.689 -11.627 1.00 97.88 97 ARG A CA 1
ATOM 774 C C . ARG A 1 97 ? -0.777 13.569 -10.440 1.00 97.88 97 ARG A C 1
ATOM 776 O O . ARG A 1 97 ? -1.055 13.166 -9.313 1.00 97.88 97 ARG A O 1
ATOM 783 N N . ASN A 1 98 ? -0.197 14.746 -10.668 1.00 97.81 98 ASN A N 1
ATOM 784 C CA . ASN A 1 98 ? 0.118 15.695 -9.601 1.00 97.81 98 ASN A CA 1
ATOM 785 C C . ASN A 1 98 ? -1.157 16.162 -8.889 1.00 97.81 98 ASN A C 1
ATOM 787 O O . ASN A 1 98 ? -1.227 16.100 -7.661 1.00 97.81 98 ASN A O 1
ATOM 791 N N . GLN A 1 99 ? -2.190 16.525 -9.653 1.00 98.38 99 GLN A N 1
ATOM 792 C CA . GLN A 1 99 ? -3.503 16.895 -9.117 1.00 98.38 99 GLN A CA 1
ATOM 793 C C . GLN A 1 99 ? -4.133 15.736 -8.337 1.00 98.38 99 GLN A C 1
ATOM 795 O O . GLN A 1 99 ? -4.540 15.902 -7.187 1.00 98.38 99 GLN A O 1
ATOM 800 N N . LEU A 1 100 ? -4.128 14.530 -8.913 1.00 98.12 100 LEU A N 1
ATOM 801 C CA . LEU A 1 100 ? -4.656 13.335 -8.257 1.00 98.12 100 LEU A CA 1
ATOM 802 C C . LEU A 1 100 ? -3.890 12.988 -6.970 1.00 98.12 100 LEU A C 1
ATOM 804 O O . LEU A 1 100 ? -4.489 12.512 -6.007 1.00 98.12 100 LEU A O 1
ATOM 808 N N . ARG A 1 101 ? -2.566 13.185 -6.930 1.00 98.00 101 ARG A N 1
ATOM 809 C CA . ARG A 1 101 ? -1.746 12.987 -5.723 1.00 98.00 101 ARG A CA 1
ATOM 810 C C . ARG A 1 101 ? -2.138 13.987 -4.636 1.00 98.00 101 ARG A C 1
ATOM 812 O O . ARG A 1 101 ? -2.384 13.577 -3.508 1.00 98.00 101 ARG A O 1
ATOM 819 N N . GLN A 1 102 ? -2.253 15.272 -4.970 1.00 98.44 102 GLN A N 1
ATOM 820 C CA . GLN A 1 102 ? -2.671 16.304 -4.015 1.00 98.44 102 GLN A CA 1
ATOM 821 C C . GLN A 1 102 ? -4.076 16.035 -3.464 1.00 98.44 102 GLN A C 1
ATOM 823 O O . GLN A 1 102 ? -4.270 16.051 -2.250 1.00 98.44 102 GLN A O 1
ATOM 828 N N . GLN A 1 103 ? -5.033 15.706 -4.336 1.00 98.56 103 GLN A N 1
ATOM 829 C CA . GLN A 1 103 ? -6.399 15.370 -3.934 1.00 98.56 103 GLN A CA 1
ATOM 830 C C . GLN A 1 103 ? -6.427 14.183 -2.965 1.00 98.56 103 GLN A C 1
ATOM 832 O O . GLN A 1 103 ? -7.043 14.267 -1.906 1.00 98.56 103 GLN A O 1
ATOM 837 N N . ARG A 1 104 ? -5.719 13.100 -3.297 1.00 98.25 104 ARG A N 1
ATOM 838 C CA . ARG A 1 104 ? -5.637 11.893 -2.466 1.00 98.25 104 ARG A CA 1
ATOM 839 C C . ARG A 1 104 ? -4.973 12.137 -1.117 1.00 98.25 104 ARG A C 1
ATOM 841 O O . ARG A 1 104 ? -5.407 11.563 -0.121 1.00 98.25 104 ARG A O 1
ATOM 848 N N . ARG A 1 105 ? -3.945 12.986 -1.062 1.00 98.50 105 ARG A N 1
ATOM 849 C CA . ARG A 1 105 ? -3.314 13.389 0.203 1.00 98.50 105 ARG A CA 1
ATOM 850 C C . ARG A 1 105 ? -4.299 14.148 1.088 1.00 98.50 105 ARG A C 1
ATOM 852 O O . ARG A 1 105 ? -4.457 13.792 2.246 1.00 98.50 105 ARG A O 1
ATOM 859 N N . LEU A 1 106 ? -5.031 15.112 0.527 1.00 98.62 106 LEU A N 1
ATOM 860 C CA . LEU A 1 106 ? -6.076 15.839 1.257 1.00 98.62 106 LEU A CA 1
ATOM 861 C C . LEU A 1 106 ? -7.211 14.921 1.730 1.00 98.62 106 LEU A C 1
ATOM 863 O O . LEU A 1 106 ? -7.741 15.104 2.821 1.00 98.62 106 LEU A O 1
ATOM 867 N N . GLU A 1 107 ? -7.611 13.952 0.910 1.00 98.56 107 GLU A N 1
ATOM 868 C CA . GLU A 1 107 ? -8.641 12.976 1.269 1.00 98.56 107 GLU A CA 1
ATOM 869 C C . GLU A 1 107 ? -8.181 12.054 2.401 1.00 98.56 107 GLU A C 1
ATOM 871 O O . GLU A 1 107 ? -8.919 11.863 3.366 1.00 98.56 107 GLU A O 1
ATOM 876 N N . TYR A 1 108 ? -6.946 11.556 2.332 1.00 98.62 108 TYR A N 1
ATOM 877 C CA . TYR A 1 108 ? -6.361 10.759 3.404 1.00 98.62 108 TYR A CA 1
ATOM 878 C C . TYR A 1 108 ? -6.295 11.531 4.724 1.00 98.62 108 TYR A C 1
ATOM 880 O O . TYR A 1 108 ? -6.716 11.006 5.750 1.00 98.62 108 TYR A O 1
ATOM 888 N N . GLU A 1 109 ? -5.856 12.793 4.703 1.00 98.50 109 GLU A N 1
ATOM 889 C CA . GLU A 1 109 ? -5.825 13.617 5.916 1.00 98.50 109 GLU A CA 1
ATOM 890 C C . GLU A 1 109 ? -7.220 13.793 6.528 1.00 98.50 109 GLU A C 1
ATOM 892 O O . GLU A 1 109 ? -7.374 13.681 7.739 1.00 98.50 109 GLU A O 1
ATOM 897 N N . LYS A 1 110 ? -8.272 13.971 5.715 1.00 98.56 110 LYS A N 1
ATOM 898 C CA . LYS A 1 110 ? -9.656 14.019 6.225 1.00 98.56 110 LYS A CA 1
ATOM 899 C C . LYS A 1 110 ? -10.063 12.711 6.906 1.00 98.56 110 LYS A C 1
ATOM 901 O O . LYS A 1 110 ? -10.688 12.743 7.965 1.00 98.56 110 LYS A O 1
ATOM 906 N N . LEU A 1 111 ? -9.718 11.568 6.310 1.00 98.50 111 LEU A N 1
ATOM 907 C CA . LEU A 1 111 ? -9.989 10.250 6.891 1.00 98.50 111 LEU A CA 1
ATOM 908 C C . LEU A 1 111 ? -9.226 10.057 8.206 1.00 98.50 111 LEU A C 1
ATOM 910 O O . LEU A 1 111 ? -9.812 9.614 9.196 1.00 98.50 111 LEU A O 1
ATOM 914 N N . LYS A 1 112 ? -7.949 10.447 8.236 1.00 98.25 112 LYS A N 1
ATOM 915 C CA . LYS A 1 112 ? -7.094 10.380 9.423 1.00 98.25 112 LYS A CA 1
ATOM 916 C C . LYS A 1 112 ? -7.607 11.292 10.538 1.00 98.25 112 LYS A C 1
ATOM 918 O O . LYS A 1 112 ? -7.678 10.849 11.680 1.00 98.25 112 LYS A O 1
ATOM 923 N N . THR A 1 113 ? -8.049 12.511 10.222 1.00 98.12 113 THR A N 1
ATOM 924 C 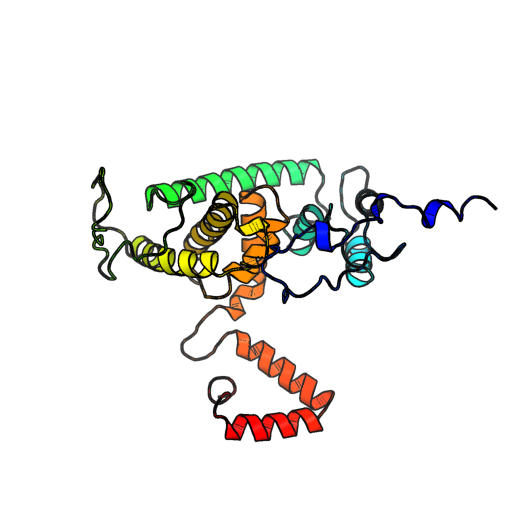CA . THR A 1 113 ? -8.690 13.421 11.185 1.00 98.12 113 THR A CA 1
ATOM 925 C C . THR A 1 113 ? -9.963 12.820 11.766 1.00 98.12 113 THR A C 1
ATOM 927 O O . THR A 1 113 ? -10.113 12.810 12.982 1.00 98.12 113 THR A O 1
ATOM 930 N N . LYS A 1 114 ? -10.834 12.232 10.937 1.00 96.62 114 LYS A N 1
ATOM 931 C CA . LYS A 1 114 ? -12.040 11.548 11.427 1.00 96.62 114 LYS A CA 1
ATOM 932 C C . LYS A 1 114 ? -11.694 10.397 12.380 1.00 96.62 114 LYS A C 1
ATOM 934 O O . LYS A 1 114 ? -12.332 10.241 13.414 1.00 96.62 114 LYS A O 1
ATOM 939 N N . CYS A 1 115 ? -10.667 9.609 12.059 1.00 97.00 115 CYS A N 1
ATOM 940 C CA . CYS A 1 115 ? -10.173 8.560 12.955 1.00 97.00 115 CYS A CA 1
ATOM 941 C C . CYS A 1 115 ? -9.620 9.141 14.265 1.00 97.00 115 CYS A C 1
ATOM 943 O O . CYS A 1 115 ? -9.902 8.603 15.331 1.00 97.00 115 CYS A O 1
ATOM 945 N N . ARG A 1 116 ? -8.908 10.273 14.198 1.00 96.25 116 ARG A N 1
ATOM 946 C CA . ARG A 1 116 ? -8.356 10.982 15.361 1.00 96.25 116 ARG A CA 1
ATOM 947 C C . ARG A 1 116 ? -9.426 11.549 16.293 1.00 96.25 116 ARG A C 1
ATOM 949 O O . ARG A 1 116 ? -9.242 11.546 17.505 1.00 96.25 116 ARG A O 1
ATOM 956 N N . GLU A 1 117 ? -10.538 12.029 15.745 1.00 93.88 117 GLU A N 1
ATOM 957 C CA . GLU A 1 117 ? -11.690 12.494 16.530 1.00 93.88 117 GLU A CA 1
ATOM 958 C C . GLU A 1 117 ? -12.330 11.353 17.337 1.00 93.88 117 GLU A C 1
ATOM 960 O O . GLU A 1 117 ? -12.835 11.578 18.435 1.00 93.88 117 GLU A O 1
ATOM 965 N N . MET A 1 118 ? -12.282 10.122 16.816 1.00 92.25 118 MET A N 1
ATOM 966 C CA . MET A 1 118 ? -12.768 8.926 17.513 1.00 92.25 118 MET A CA 1
ATOM 967 C C . MET A 1 118 ? -11.726 8.351 18.484 1.00 92.25 118 MET A C 1
ATOM 969 O O . MET A 1 118 ? -12.084 7.816 19.536 1.00 92.25 118 MET A O 1
ATOM 973 N N . ASP A 1 119 ? -10.439 8.432 18.147 1.00 92.38 119 ASP A N 1
ATOM 974 C CA . ASP A 1 119 ? -9.325 8.022 19.000 1.00 92.38 119 ASP A CA 1
ATOM 975 C C . ASP A 1 119 ? -8.103 8.926 18.797 1.00 92.38 119 ASP A C 1
ATOM 977 O O . ASP A 1 119 ? -7.456 8.900 17.749 1.00 92.38 119 ASP A O 1
ATOM 981 N N . THR A 1 120 ? -7.751 9.698 19.826 1.00 92.88 120 THR A N 1
ATOM 982 C CA . THR A 1 120 ? -6.673 10.698 19.768 1.00 92.88 120 THR A CA 1
ATOM 983 C C . THR A 1 120 ? -5.292 10.096 19.518 1.00 92.88 120 THR A C 1
ATOM 985 O O . THR A 1 120 ? -4.363 10.827 19.168 1.00 92.88 120 THR A O 1
ATOM 988 N N . THR A 1 121 ? -5.143 8.774 19.643 1.00 93.81 121 THR A N 1
ATOM 989 C CA . THR A 1 121 ? -3.889 8.077 19.353 1.00 93.81 121 THR A CA 1
ATOM 990 C C . THR A 1 121 ? -3.559 8.088 17.859 1.00 93.81 121 THR A C 1
ATOM 992 O O . THR A 1 121 ? -2.379 8.071 17.501 1.00 93.81 121 THR A O 1
ATOM 995 N N . VAL A 1 122 ? -4.560 8.189 16.976 1.00 96.19 122 VAL A N 1
ATOM 996 C CA . VAL A 1 122 ? -4.358 8.204 15.518 1.00 96.19 122 VAL A CA 1
ATOM 997 C C . VAL A 1 122 ? -3.588 9.449 15.073 1.00 96.19 122 VAL A C 1
ATOM 999 O O . VAL A 1 122 ? -4.041 10.589 15.212 1.00 96.19 122 VAL A O 1
ATOM 1002 N N . GLY A 1 123 ? -2.407 9.245 14.490 1.00 94.56 123 GLY A N 1
ATOM 1003 C CA . GLY A 1 123 ? -1.490 10.319 14.111 1.00 94.56 123 GLY A CA 1
ATOM 1004 C C . GLY A 1 123 ? -0.708 10.947 15.262 1.00 94.56 123 GLY A C 1
ATOM 1005 O O . GLY A 1 123 ? -0.105 11.996 15.055 1.00 94.56 123 GLY A O 1
ATOM 1006 N N . SER A 1 124 ? -0.716 10.347 16.455 1.00 94.19 124 SER A N 1
ATOM 1007 C CA . SER A 1 124 ? 0.049 10.840 17.613 1.00 94.19 124 SER A CA 1
ATOM 1008 C C . SER A 1 124 ? 1.507 10.359 17.651 1.00 94.19 124 SER A C 1
ATOM 1010 O O . SER A 1 124 ? 2.279 10.815 18.491 1.00 94.19 124 SER A O 1
ATOM 1012 N N . GLY A 1 125 ? 1.885 9.408 16.788 1.00 93.62 125 GLY A N 1
ATOM 1013 C CA . GLY A 1 125 ? 3.177 8.712 16.862 1.00 93.62 125 GLY A CA 1
ATOM 1014 C C . GLY A 1 125 ? 3.202 7.541 17.859 1.00 93.62 125 GLY A C 1
ATOM 1015 O O . GLY A 1 125 ? 4.242 6.913 18.058 1.00 93.62 125 GLY A O 1
ATOM 1016 N N . ARG A 1 126 ? 2.068 7.228 18.498 1.00 92.69 126 ARG A N 1
ATOM 1017 C CA . ARG A 1 126 ? 1.919 6.097 19.425 1.00 92.69 126 ARG A CA 1
ATOM 1018 C C . ARG A 1 126 ? 1.156 4.948 18.766 1.00 92.69 126 ARG A C 1
ATOM 1020 O O . ARG A 1 126 ? 0.366 5.159 17.857 1.00 92.69 126 ARG A O 1
ATOM 1027 N N . VAL A 1 127 ? 1.388 3.738 19.269 1.00 93.12 127 VAL A N 1
ATOM 1028 C CA . VAL A 1 127 ? 0.735 2.500 18.824 1.00 93.12 127 VAL A CA 1
ATOM 1029 C C . VAL A 1 127 ? -0.024 1.900 20.005 1.00 93.12 127 VAL A C 1
ATOM 1031 O O . VAL A 1 127 ? 0.542 1.756 21.089 1.00 93.12 127 VAL A O 1
ATOM 1034 N N . ILE A 1 128 ? -1.294 1.545 19.803 1.00 90.50 128 ILE A N 1
ATOM 1035 C CA . ILE A 1 128 ? -2.126 0.886 20.820 1.00 90.50 128 ILE A CA 1
ATOM 1036 C C . ILE A 1 128 ? -1.851 -0.617 20.798 1.00 90.50 128 ILE A C 1
ATOM 1038 O O . ILE A 1 128 ? -2.079 -1.264 19.785 1.00 90.50 128 ILE A O 1
ATOM 1042 N N . THR A 1 129 ? -1.426 -1.195 21.919 1.00 90.44 129 THR A N 1
ATOM 1043 C CA . THR A 1 129 ? -1.207 -2.651 22.063 1.00 90.44 129 THR A CA 1
ATOM 1044 C C . THR A 1 129 ? -2.099 -3.302 23.114 1.00 90.44 129 THR A C 1
ATOM 1046 O O . THR A 1 129 ? -2.104 -4.526 23.238 1.00 90.44 129 THR A O 1
ATOM 1049 N N . MET A 1 130 ? -2.855 -2.500 23.862 1.00 85.38 130 MET A N 1
ATOM 1050 C CA . MET A 1 130 ? -3.801 -2.950 24.878 1.00 85.38 130 MET A CA 1
ATOM 1051 C C . MET A 1 130 ? -5.224 -2.540 24.482 1.00 85.38 130 MET A C 1
ATOM 1053 O O . MET A 1 130 ? -5.392 -1.484 23.867 1.00 85.38 130 MET A O 1
ATOM 1057 N N . PRO A 1 131 ? -6.249 -3.347 24.804 1.00 83.06 131 PRO A N 1
ATOM 1058 C CA . PRO A 1 131 ? -7.637 -2.967 24.567 1.00 83.06 131 PRO A CA 1
ATOM 1059 C C . PRO A 1 131 ? -7.978 -1.650 25.275 1.00 83.06 131 PRO A C 1
ATOM 1061 O O . PRO A 1 131 ? -7.741 -1.511 26.471 1.00 83.06 131 PRO A O 1
ATOM 1064 N N . VAL A 1 132 ? -8.538 -0.692 24.533 1.00 80.62 132 VAL A N 1
ATOM 1065 C CA . VAL A 1 132 ? -8.928 0.633 25.061 1.00 80.62 132 VAL A CA 1
ATOM 1066 C C . VAL A 1 132 ? -10.385 0.648 25.530 1.00 80.62 132 VAL A C 1
ATOM 1068 O O . VAL A 1 132 ? -10.769 1.466 26.363 1.00 80.62 132 VAL A O 1
ATOM 1071 N N . ILE A 1 133 ? -11.208 -0.257 24.996 1.00 82.31 133 ILE A N 1
ATOM 1072 C CA . ILE A 1 133 ? -12.631 -0.381 25.317 1.00 82.31 133 ILE A CA 1
ATOM 1073 C C . ILE A 1 133 ? -13.030 -1.850 25.492 1.00 82.31 133 ILE A C 1
ATOM 1075 O O . ILE A 1 133 ? -12.391 -2.742 24.930 1.00 82.31 133 ILE A O 1
ATOM 1079 N N . THR A 1 134 ? -14.102 -2.091 26.244 1.00 81.12 134 THR A N 1
ATOM 1080 C CA . THR A 1 134 ? -14.787 -3.389 26.322 1.00 81.12 134 THR A CA 1
ATOM 1081 C C . THR A 1 134 ? -15.687 -3.618 25.101 1.00 81.12 134 THR A C 1
ATOM 1083 O O . THR A 1 134 ? -15.958 -2.693 24.332 1.00 81.12 134 THR A O 1
ATOM 1086 N N . GLU A 1 135 ? -16.200 -4.843 24.933 1.00 78.62 135 GLU A N 1
ATOM 1087 C CA . GLU A 1 135 ? -17.169 -5.175 23.871 1.00 78.62 135 GLU A CA 1
ATOM 1088 C C . GLU A 1 135 ? -18.457 -4.334 23.955 1.00 78.62 135 GLU A C 1
ATOM 1090 O O . GLU A 1 135 ? -19.058 -4.015 22.930 1.00 78.62 135 GLU A O 1
ATOM 1095 N N . ASP A 1 136 ? -18.824 -3.893 25.162 1.00 77.06 136 ASP A N 1
ATOM 1096 C CA . ASP A 1 136 ? -19.975 -3.020 25.429 1.00 77.06 136 ASP A CA 1
ATOM 1097 C C . ASP A 1 136 ? -19.673 -1.524 25.205 1.00 77.06 136 ASP A C 1
ATOM 1099 O O . ASP A 1 136 ? -20.513 -0.662 25.477 1.00 77.06 136 ASP A O 1
ATOM 1103 N N . GLY A 1 137 ? -18.464 -1.187 24.743 1.00 74.94 137 GLY A N 1
ATOM 1104 C CA . GLY A 1 137 ? -18.045 0.188 24.468 1.00 74.94 137 GLY A CA 1
ATOM 1105 C C . GLY A 1 137 ? -17.661 1.001 25.706 1.00 74.94 137 GLY A C 1
ATOM 1106 O O . GLY A 1 137 ? -17.560 2.224 25.608 1.00 74.94 137 GLY A O 1
ATOM 1107 N N . GLN A 1 138 ? -17.446 0.359 26.859 1.00 77.38 138 GLN A N 1
ATOM 1108 C CA . GLN A 1 138 ? -16.977 1.045 28.065 1.00 77.38 138 GLN A CA 1
ATOM 1109 C C . GLN A 1 138 ? -15.453 1.228 28.020 1.00 77.38 138 GLN A C 1
ATOM 1111 O O . GLN A 1 138 ? -14.756 0.277 27.660 1.00 77.38 138 GLN A O 1
ATOM 1116 N N . PRO A 1 139 ? -14.909 2.405 28.377 1.00 78.38 139 PRO A N 1
ATOM 1117 C CA . PRO A 1 139 ? -13.465 2.608 28.466 1.00 78.38 139 PRO A CA 1
ATOM 1118 C C . PRO A 1 139 ? -12.813 1.647 29.467 1.00 78.38 139 PRO A C 1
ATOM 1120 O O . PRO A 1 139 ? -13.353 1.416 30.548 1.00 78.38 139 PRO A O 1
ATOM 1123 N N . ILE A 1 140 ? -11.639 1.116 29.126 1.00 78.50 140 ILE A N 1
ATOM 1124 C CA . ILE A 1 140 ? -10.801 0.350 30.054 1.00 78.50 140 ILE A CA 1
ATOM 1125 C C . ILE A 1 140 ? -9.784 1.323 30.657 1.00 78.50 140 ILE A C 1
ATOM 1127 O O . ILE A 1 140 ? -9.005 1.939 29.930 1.00 78.50 140 ILE A O 1
ATOM 1131 N N . GLU A 1 141 ? -9.812 1.495 31.979 1.00 62.66 141 GLU A N 1
ATOM 1132 C CA . GLU A 1 141 ? -8.840 2.336 32.681 1.00 62.66 141 GLU A CA 1
ATOM 1133 C C . GLU A 1 141 ? -7.453 1.684 32.655 1.00 62.66 141 GLU A C 1
ATOM 1135 O O . GLU A 1 141 ? -7.272 0.546 33.093 1.00 62.66 141 GLU A O 1
ATOM 1140 N N . ASP A 1 142 ? -6.465 2.423 32.150 1.00 58.72 142 ASP A N 1
ATOM 1141 C CA . ASP A 1 142 ? -5.060 2.043 32.225 1.00 58.72 142 ASP A CA 1
ATOM 1142 C C . ASP A 1 142 ? -4.498 2.528 33.578 1.00 58.72 142 ASP A C 1
ATOM 1144 O O . ASP A 1 142 ? -4.468 3.740 33.826 1.00 58.72 142 ASP A O 1
ATOM 1148 N N . PRO A 1 143 ? -4.050 1.639 34.486 1.00 51.75 143 PRO A N 1
ATOM 1149 C CA . PRO A 1 143 ? -3.588 2.035 35.820 1.00 51.75 143 PRO A CA 1
ATOM 1150 C C . PRO A 1 143 ? -2.345 2.949 35.817 1.00 51.75 143 PRO A C 1
ATOM 1152 O O . PRO A 1 143 ? -1.992 3.484 36.866 1.00 51.75 143 PRO A O 1
ATOM 1155 N N . ASN A 1 144 ? -1.693 3.155 34.664 1.00 50.16 144 ASN A N 1
ATOM 1156 C CA . ASN A 1 144 ? -0.491 3.983 34.515 1.00 50.16 144 ASN A CA 1
ATOM 1157 C C . ASN A 1 144 ? -0.699 5.324 33.778 1.00 50.16 144 ASN A C 1
ATOM 1159 O O . ASN A 1 144 ? 0.276 6.053 33.580 1.00 50.16 144 ASN A O 1
ATOM 1163 N N . SER A 1 145 ? -1.915 5.693 33.360 1.00 49.91 145 SER A N 1
ATOM 1164 C CA . SER A 1 145 ? -2.134 6.955 32.634 1.00 49.91 145 SER A CA 1
ATOM 1165 C C . SER A 1 145 ? -2.365 8.149 33.572 1.00 49.91 145 SER A C 1
ATOM 1167 O O . SER A 1 145 ? -3.465 8.360 34.077 1.00 49.91 145 SER A O 1
ATOM 1169 N N . THR A 1 146 ? -1.337 8.977 33.771 1.00 40.31 146 THR A N 1
ATOM 1170 C CA . THR A 1 146 ? -1.456 10.332 34.331 1.00 40.31 146 THR A CA 1
ATOM 1171 C C . THR A 1 146 ? -1.908 11.314 33.244 1.00 40.31 146 THR A C 1
ATOM 1173 O O . THR A 1 146 ? -1.107 11.719 32.407 1.00 40.31 146 THR A O 1
ATOM 1176 N N . GLY A 1 147 ? -3.173 11.745 33.287 1.00 37.62 147 GLY A N 1
ATOM 1177 C CA . GLY A 1 147 ? -3.616 12.994 32.649 1.00 37.62 147 GLY A CA 1
ATOM 1178 C C . GLY A 1 147 ? -4.758 12.885 31.632 1.00 37.62 147 GLY A C 1
ATOM 1179 O O . GLY A 1 147 ? -4.575 12.390 30.528 1.00 37.62 147 GLY A O 1
ATOM 1180 N N . GLU A 1 148 ? -5.900 13.450 32.041 1.00 36.91 148 GLU A N 1
ATOM 1181 C CA . GLU A 1 148 ? -7.013 14.015 31.254 1.00 36.91 148 GLU A CA 1
ATOM 1182 C C . GLU A 1 148 ? -7.705 13.127 30.204 1.00 36.91 148 GLU A C 1
ATOM 1184 O O . GLU A 1 148 ? -7.569 13.303 28.995 1.00 36.91 148 GLU A O 1
ATOM 1189 N N . GLN A 1 149 ? -8.609 12.263 30.676 1.00 46.03 149 GLN A N 1
ATOM 1190 C CA . GLN A 1 149 ? -9.753 11.836 29.869 1.00 46.03 149 GLN A CA 1
ATOM 1191 C C . GLN A 1 149 ? -10.758 12.998 29.779 1.00 46.03 149 GLN A C 1
ATOM 1193 O O . GLN A 1 149 ? -11.567 13.202 30.684 1.00 46.03 149 GLN A O 1
ATOM 1198 N N . GLN A 1 150 ? -10.725 13.777 28.695 1.00 41.22 150 GLN A N 1
ATOM 1199 C CA . GLN A 1 150 ? -11.854 14.645 28.348 1.00 41.22 150 GLN A CA 1
ATOM 1200 C C . GLN A 1 150 ? -13.000 13.776 27.819 1.00 41.22 150 GLN A C 1
ATOM 1202 O O . GLN A 1 150 ? -13.110 13.478 26.632 1.00 41.22 150 GLN A O 1
ATOM 1207 N N . THR A 1 151 ? -13.855 13.352 28.744 1.00 42.41 151 THR A N 1
ATOM 1208 C CA . THR A 1 151 ? -15.136 12.694 28.502 1.00 42.41 151 THR A CA 1
ATOM 1209 C C . THR A 1 151 ? -16.167 13.719 28.041 1.00 42.41 151 THR A C 1
ATOM 1211 O O . THR A 1 151 ? -17.029 14.165 28.786 1.00 42.41 151 THR A O 1
ATOM 1214 N N . ASN A 1 152 ? -16.102 14.091 26.770 1.00 46.47 152 ASN A N 1
ATOM 1215 C CA . ASN A 1 152 ? -17.251 14.654 26.077 1.00 46.47 152 ASN A CA 1
ATOM 1216 C C . ASN A 1 152 ? -17.518 13.757 24.888 1.00 46.47 152 ASN A C 1
ATOM 1218 O O . ASN A 1 152 ? -16.868 13.952 23.874 1.00 46.47 152 ASN A O 1
ATOM 1222 N N . ASN A 1 153 ? -18.415 12.776 25.011 1.00 52.81 153 A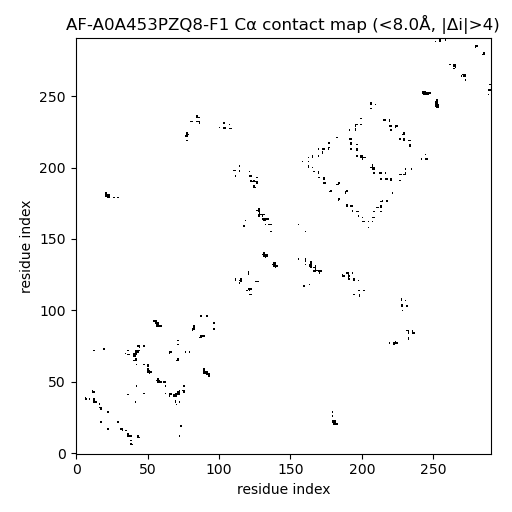SN A N 1
ATOM 1223 C CA . ASN A 1 153 ? -19.188 12.261 23.883 1.00 52.81 153 ASN A CA 1
ATOM 1224 C C . ASN A 1 153 ? -20.354 11.408 24.391 1.00 52.81 153 ASN A C 1
ATOM 1226 O O . ASN A 1 153 ? -20.231 10.678 25.372 1.00 52.81 153 ASN A O 1
ATOM 1230 N N . GLY A 1 154 ? -21.501 11.545 23.723 1.00 59.09 154 GLY A N 1
ATOM 1231 C CA . GLY A 1 154 ? -22.661 10.676 23.909 1.00 59.09 154 GLY A CA 1
ATOM 1232 C C . GLY A 1 154 ? -22.347 9.204 23.591 1.00 59.09 154 GLY A C 1
ATOM 1233 O O . GLY A 1 154 ? -21.194 8.859 23.328 1.00 59.09 154 GLY A O 1
ATOM 1234 N N . PRO A 1 155 ? -23.354 8.315 23.608 1.00 72.94 155 PRO A N 1
ATOM 1235 C CA . PRO A 1 155 ? -23.135 6.891 23.360 1.00 72.94 155 PRO A CA 1
ATOM 1236 C C . PRO A 1 155 ? -22.379 6.668 22.039 1.00 72.94 155 PRO A C 1
ATOM 1238 O O . PRO A 1 155 ? -22.788 7.180 20.994 1.00 72.94 155 PRO A O 1
ATOM 1241 N N . LEU A 1 156 ? -21.268 5.923 22.101 1.00 80.44 156 LEU A N 1
ATOM 1242 C CA . LEU A 1 156 ? -20.488 5.536 20.923 1.00 80.44 156 LEU A CA 1
ATOM 1243 C C . LEU A 1 156 ? -21.372 4.728 19.970 1.00 80.44 156 LEU A C 1
ATOM 1245 O O . LEU A 1 156 ? -22.156 3.881 20.403 1.00 80.44 156 LEU A O 1
ATOM 1249 N N . THR A 1 157 ? -21.238 4.964 18.665 1.00 87.69 157 THR A N 1
ATOM 1250 C CA . THR A 1 157 ? -21.956 4.142 17.688 1.00 87.69 157 THR A CA 1
ATOM 1251 C C . THR A 1 157 ? -21.328 2.753 17.603 1.00 87.69 157 THR A C 1
ATOM 1253 O O . THR A 1 157 ? -20.148 2.554 17.915 1.00 87.69 157 THR A O 1
ATOM 1256 N N . LYS A 1 158 ? -22.117 1.773 17.155 1.00 87.88 158 LYS A N 1
ATOM 1257 C CA . LYS A 1 158 ? -21.676 0.380 17.023 1.00 87.88 158 LYS A CA 1
ATOM 1258 C C . LYS A 1 158 ? -20.440 0.252 16.125 1.00 87.88 158 LYS A C 1
ATOM 1260 O O . LYS A 1 158 ? -19.548 -0.532 16.428 1.00 87.88 158 LYS A O 1
ATOM 1265 N N . GLU A 1 159 ? -20.373 1.040 15.058 1.00 90.38 159 GLU A N 1
ATOM 1266 C CA . GLU A 1 159 ? -19.260 1.055 14.106 1.00 90.38 159 GLU A CA 1
ATOM 1267 C C . GLU A 1 159 ? -17.966 1.538 14.772 1.00 90.38 159 GLU A C 1
ATOM 1269 O O . GLU A 1 159 ? -16.907 0.949 14.566 1.00 90.38 159 GLU A O 1
ATOM 1274 N N . VAL A 1 160 ? -18.050 2.572 15.619 1.00 92.25 160 VAL A N 1
ATOM 1275 C CA . VAL A 1 160 ? -16.886 3.099 16.350 1.00 92.25 160 VAL A CA 1
ATOM 1276 C C . VAL A 1 160 ? -16.383 2.090 17.376 1.00 92.25 160 VAL A C 1
ATOM 1278 O O . VAL A 1 160 ? -15.174 1.906 17.497 1.00 92.25 160 VAL A O 1
ATOM 1281 N N . ILE A 1 161 ? -17.292 1.410 18.083 1.00 90.38 161 ILE A N 1
ATOM 1282 C CA . ILE A 1 161 ? -16.936 0.338 19.024 1.00 90.38 161 ILE A CA 1
ATOM 1283 C C . ILE A 1 161 ? -16.214 -0.788 18.277 1.00 90.38 161 ILE A C 1
ATOM 1285 O O . ILE A 1 161 ? -15.100 -1.151 18.645 1.00 90.38 161 ILE A O 1
ATOM 1289 N N . GLN A 1 162 ? -16.797 -1.293 17.185 1.00 90.88 162 GLN A N 1
ATOM 1290 C CA . GLN A 1 162 ? -16.191 -2.362 16.388 1.00 90.88 162 GLN A CA 1
ATOM 1291 C C . GLN A 1 162 ? -14.800 -1.986 15.876 1.00 90.88 162 GLN A C 1
ATOM 1293 O O . GLN A 1 162 ? -13.868 -2.772 16.010 1.00 90.88 162 GLN A O 1
ATOM 1298 N N . TRP A 1 163 ? -14.635 -0.775 15.346 1.00 95.06 163 TRP A N 1
ATOM 1299 C CA . TRP A 1 163 ? -13.338 -0.296 14.880 1.00 95.06 163 TRP A CA 1
ATOM 1300 C C . TRP A 1 163 ? -12.320 -0.148 16.021 1.00 95.06 163 TRP A C 1
ATOM 1302 O O . TRP A 1 163 ? -11.186 -0.611 15.892 1.00 95.06 163 TRP A O 1
ATOM 1312 N N . LYS A 1 164 ? -12.718 0.416 17.170 1.00 92.81 164 LYS A N 1
ATOM 1313 C CA . LYS A 1 164 ? -11.844 0.554 18.347 1.00 92.81 164 LYS A CA 1
ATOM 1314 C C . LYS A 1 164 ? -11.359 -0.792 18.887 1.00 92.81 164 LYS A C 1
ATOM 1316 O O . LYS A 1 164 ? -10.209 -0.893 19.313 1.00 92.81 164 LYS A O 1
ATOM 1321 N N . LEU A 1 165 ? -12.194 -1.833 18.827 1.00 91.50 165 LEU A N 1
ATOM 1322 C CA . LEU A 1 165 ? -11.800 -3.191 19.213 1.00 91.50 165 LEU A CA 1
ATOM 1323 C C . LEU A 1 165 ? -10.661 -3.739 18.334 1.00 91.50 165 LEU A C 1
ATOM 1325 O O . LEU A 1 165 ? -9.857 -4.527 18.824 1.00 91.50 165 LEU A O 1
ATOM 1329 N N . LEU A 1 166 ? -10.515 -3.286 17.083 1.00 94.19 166 LEU A N 1
ATOM 1330 C CA . LEU A 1 166 ? -9.438 -3.724 16.184 1.00 94.19 166 LEU A CA 1
ATOM 1331 C C . LEU A 1 166 ? -8.078 -3.078 16.500 1.00 94.19 166 LEU A C 1
ATOM 1333 O O . LEU A 1 166 ? -7.042 -3.666 16.194 1.00 94.19 166 LEU A O 1
ATOM 1337 N N . LEU A 1 167 ? -8.050 -1.891 17.119 1.00 95.38 167 LEU A N 1
ATOM 1338 C CA . LEU A 1 167 ? -6.835 -1.066 17.241 1.00 95.38 167 LEU A CA 1
ATOM 1339 C C . LEU A 1 167 ? -5.683 -1.768 17.964 1.00 95.38 167 LEU A C 1
ATOM 1341 O O . LEU A 1 167 ? -4.531 -1.672 17.532 1.00 95.38 167 LEU A O 1
ATOM 1345 N N . HIS A 1 168 ? -5.997 -2.490 19.041 1.00 93.00 168 HIS A N 1
ATOM 1346 C CA . HIS A 1 168 ? -4.997 -3.223 19.814 1.00 93.00 168 HIS A CA 1
ATOM 1347 C C . HIS A 1 168 ? -4.420 -4.405 19.021 1.00 93.00 168 HIS A C 1
ATOM 1349 O O . HIS A 1 168 ? -3.210 -4.623 19.046 1.00 93.00 168 HIS A O 1
ATOM 1355 N N . GLN A 1 169 ? -5.256 -5.127 18.264 1.00 94.12 169 GLN A N 1
ATOM 1356 C CA . GLN A 1 169 ? -4.814 -6.224 17.403 1.00 94.12 169 GLN A CA 1
ATOM 1357 C C . GLN A 1 169 ? -3.882 -5.703 16.303 1.00 94.12 169 GLN A C 1
ATOM 1359 O O . GLN A 1 169 ? -2.809 -6.273 16.099 1.00 94.12 169 GLN A O 1
ATOM 1364 N N . ILE A 1 170 ? -4.238 -4.579 15.665 1.00 97.00 170 ILE A N 1
ATOM 1365 C CA . ILE A 1 170 ? -3.376 -3.905 14.682 1.00 97.00 170 ILE A CA 1
ATOM 1366 C C . ILE A 1 170 ? -2.024 -3.573 15.315 1.00 97.00 170 ILE A C 1
ATOM 1368 O O . ILE A 1 170 ? -0.990 -3.880 14.731 1.00 97.00 170 ILE A O 1
ATOM 1372 N N . GLY A 1 171 ? -1.993 -2.977 16.510 1.00 95.88 171 GLY A N 1
ATOM 1373 C CA . GLY A 1 171 ? -0.723 -2.613 17.142 1.00 95.88 171 GLY A CA 1
ATOM 1374 C C . GLY A 1 171 ? 0.116 -3.808 17.590 1.00 95.88 171 GLY A C 1
ATOM 1375 O O . GLY A 1 171 ? 1.341 -3.768 17.473 1.00 95.88 171 GLY A O 1
ATOM 1376 N N . LEU A 1 172 ? -0.507 -4.903 18.034 1.00 94.88 172 LEU A N 1
ATOM 1377 C CA . LEU A 1 172 ? 0.204 -6.151 18.322 1.00 94.88 172 LEU A CA 1
ATOM 1378 C C . LEU A 1 172 ? 0.837 -6.756 17.063 1.00 94.88 172 LEU A C 1
ATOM 1380 O O . LEU A 1 172 ? 1.942 -7.296 17.142 1.00 94.88 172 LEU A O 1
ATOM 1384 N N . ASP A 1 173 ? 0.148 -6.710 15.923 1.00 96.62 173 ASP A N 1
ATOM 1385 C CA . ASP A 1 173 ? 0.666 -7.203 14.644 1.00 96.62 173 ASP A CA 1
ATOM 1386 C C . ASP A 1 173 ? 1.750 -6.273 14.078 1.00 96.62 173 ASP A C 1
ATOM 1388 O O . ASP A 1 173 ? 2.831 -6.751 13.745 1.00 96.62 173 ASP A O 1
ATOM 1392 N N . VAL A 1 174 ? 1.548 -4.950 14.096 1.00 96.62 174 VAL A N 1
ATOM 1393 C CA . VAL A 1 174 ? 2.566 -3.949 13.713 1.00 96.62 174 VAL A CA 1
ATOM 1394 C C . VAL A 1 174 ? 3.845 -4.123 14.516 1.00 96.62 174 VAL A C 1
ATOM 1396 O O . VAL A 1 174 ? 4.930 -4.160 13.944 1.00 96.62 174 VAL A O 1
ATOM 1399 N N . ASN A 1 175 ? 3.733 -4.315 15.831 1.00 93.81 175 ASN A N 1
ATOM 1400 C CA . ASN A 1 175 ? 4.903 -4.563 16.658 1.00 93.81 175 ASN A CA 1
ATOM 1401 C C . ASN A 1 175 ? 5.627 -5.849 16.275 1.00 93.81 175 ASN A C 1
ATOM 1403 O O . ASN A 1 175 ? 6.786 -5.984 16.635 1.00 93.81 175 ASN A O 1
ATOM 1407 N N . ARG A 1 176 ? 4.977 -6.836 15.650 1.00 93.25 176 ARG A N 1
ATOM 1408 C CA . ARG A 1 176 ? 5.577 -8.119 15.241 1.00 93.25 176 ARG A CA 1
ATOM 1409 C C . ARG A 1 176 ? 6.105 -8.110 13.803 1.00 93.25 176 ARG A C 1
ATOM 1411 O O . ARG A 1 176 ? 6.970 -8.930 13.505 1.00 93.25 176 ARG A O 1
ATOM 1418 N N . THR A 1 177 ? 5.639 -7.198 12.957 1.00 93.81 177 THR A N 1
ATOM 1419 C CA . THR A 1 177 ? 5.993 -7.127 11.536 1.00 93.81 177 THR A CA 1
ATOM 1420 C C . THR A 1 177 ? 7.458 -6.736 11.320 1.00 93.81 177 THR A C 1
ATOM 1422 O O . THR A 1 177 ? 7.957 -5.780 11.906 1.00 93.81 177 THR A O 1
ATOM 1425 N N . ASP A 1 178 ? 8.150 -7.519 10.484 1.00 89.00 178 ASP A N 1
ATOM 1426 C CA . ASP A 1 178 ? 9.500 -7.279 9.953 1.00 89.00 178 ASP A CA 1
ATOM 1427 C C . ASP A 1 178 ? 10.543 -6.744 10.953 1.00 89.00 178 ASP A C 1
ATOM 1429 O O . ASP A 1 178 ? 11.401 -5.931 10.605 1.00 89.00 178 ASP A O 1
ATOM 1433 N N . ARG A 1 179 ? 10.526 -7.248 12.197 1.00 87.94 179 ARG A N 1
ATOM 1434 C CA . ARG A 1 179 ? 11.432 -6.808 13.282 1.00 87.94 179 ARG A CA 1
ATOM 1435 C C . ARG A 1 179 ? 12.918 -6.903 12.951 1.00 87.94 179 ARG A C 1
ATOM 1437 O O . ARG A 1 179 ? 13.719 -6.270 13.626 1.00 87.94 179 ARG A O 1
ATOM 1444 N N . THR A 1 180 ? 13.298 -7.704 11.958 1.00 89.81 180 THR A N 1
ATOM 1445 C CA . THR A 1 180 ? 14.689 -7.825 11.513 1.00 89.81 180 THR A CA 1
ATOM 1446 C C . THR A 1 180 ? 15.168 -6.603 10.735 1.00 89.81 180 THR A C 1
ATOM 1448 O O . THR A 1 180 ? 16.373 -6.435 10.585 1.00 89.81 180 THR A O 1
ATOM 1451 N N . LEU A 1 181 ? 14.266 -5.771 10.205 1.00 90.31 181 LEU A N 1
ATOM 1452 C CA . LEU A 1 181 ? 14.608 -4.574 9.438 1.00 90.31 181 LEU A CA 1
ATOM 1453 C C . LEU A 1 181 ? 14.883 -3.393 10.370 1.00 90.31 181 LEU A C 1
ATOM 1455 O O . LEU A 1 181 ? 14.057 -3.051 11.213 1.00 90.31 181 LEU A O 1
ATOM 1459 N N . VAL A 1 182 ? 15.999 -2.696 10.140 1.00 92.25 182 VAL A N 1
ATOM 1460 C CA . VAL A 1 182 ? 16.356 -1.461 10.868 1.00 92.25 182 VAL A CA 1
ATOM 1461 C C . VAL A 1 182 ? 15.279 -0.381 10.703 1.00 92.25 182 VAL A C 1
ATOM 1463 O O . VAL A 1 182 ? 15.060 0.428 11.598 1.00 92.25 182 VAL A O 1
ATOM 1466 N N . TYR A 1 183 ? 14.545 -0.396 9.585 1.00 92.62 183 TYR A N 1
ATOM 1467 C CA . TYR A 1 183 ? 13.447 0.537 9.319 1.00 92.62 183 TYR A CA 1
ATOM 1468 C C . TYR A 1 183 ? 12.422 0.600 10.467 1.00 92.62 183 TYR A C 1
ATOM 1470 O O . TYR A 1 183 ? 11.987 1.692 10.830 1.00 92.62 183 TYR A O 1
ATOM 1478 N N . TYR A 1 184 ? 12.081 -0.537 11.081 1.00 94.38 184 TYR A N 1
ATOM 1479 C CA . TYR A 1 184 ? 11.091 -0.609 12.160 1.00 94.38 184 TYR A CA 1
ATOM 1480 C C . TYR A 1 184 ? 11.672 -0.432 13.569 1.00 94.38 184 TYR A C 1
ATOM 1482 O O . TYR A 1 184 ? 10.939 -0.546 14.547 1.00 94.38 184 TYR A O 1
ATOM 1490 N N . GLU A 1 185 ? 12.958 -0.093 13.705 1.00 92.19 185 GLU A N 1
ATOM 1491 C CA . GLU A 1 185 ? 13.493 0.398 14.985 1.00 92.19 185 GLU A CA 1
ATOM 1492 C C . GLU A 1 185 ? 12.972 1.801 15.318 1.00 92.19 185 GLU A C 1
ATOM 1494 O O . GLU A 1 185 ? 12.874 2.171 16.488 1.00 92.19 185 GLU A O 1
ATOM 1499 N N . SER A 1 186 ? 12.613 2.582 14.293 1.00 93.94 186 SER A N 1
ATOM 1500 C CA . SER A 1 186 ? 11.997 3.890 14.484 1.00 93.94 186 SER A CA 1
ATOM 1501 C C . SER A 1 186 ? 10.531 3.748 14.883 1.00 93.94 186 SER A C 1
ATOM 1503 O O . SER A 1 186 ? 9.708 3.222 14.127 1.00 93.94 186 SER A O 1
ATOM 1505 N N . GLN A 1 187 ? 10.186 4.317 16.039 1.00 93.94 187 GLN A N 1
ATOM 1506 C CA . GLN A 1 187 ? 8.804 4.395 16.507 1.00 93.94 187 GLN A CA 1
ATOM 1507 C C . GLN A 1 187 ? 7.904 5.172 15.534 1.00 93.94 187 GLN A C 1
ATOM 1509 O O . GLN A 1 187 ? 6.724 4.857 15.412 1.00 93.94 187 GLN A O 1
ATOM 1514 N N . GLU A 1 188 ? 8.457 6.139 14.799 1.00 95.50 188 GLU A N 1
ATOM 1515 C CA . GLU A 1 188 ? 7.732 6.887 13.767 1.00 95.50 188 GLU A CA 1
ATOM 1516 C C . GLU A 1 188 ? 7.273 5.967 12.627 1.00 95.50 188 GLU A C 1
ATOM 1518 O O . GLU A 1 188 ? 6.128 6.046 12.190 1.00 95.50 188 GLU A O 1
ATOM 1523 N N . ASN A 1 189 ? 8.126 5.034 12.194 1.00 96.44 189 ASN A N 1
ATOM 1524 C CA . ASN A 1 189 ? 7.803 4.095 11.117 1.00 96.44 189 ASN A CA 1
ATOM 1525 C C . ASN A 1 189 ? 6.781 3.036 11.556 1.00 96.44 189 ASN A C 1
ATOM 1527 O O . ASN A 1 189 ? 5.909 2.660 10.769 1.00 96.44 189 ASN A O 1
ATOM 1531 N N . LEU A 1 190 ? 6.851 2.582 12.813 1.00 96.38 190 LEU A N 1
ATOM 1532 C CA . LEU A 1 190 ? 5.828 1.714 13.404 1.00 96.38 190 LEU A CA 1
ATOM 1533 C C . LEU A 1 190 ? 4.484 2.441 13.521 1.00 96.38 190 LEU A C 1
ATOM 1535 O O . LEU A 1 190 ? 3.459 1.910 13.098 1.00 96.38 190 LEU A O 1
ATOM 1539 N N . ALA A 1 191 ? 4.486 3.671 14.039 1.00 97.12 191 ALA A N 1
ATOM 1540 C CA . ALA A 1 191 ? 3.279 4.481 14.167 1.00 97.12 191 ALA A CA 1
ATOM 1541 C C . ALA A 1 191 ? 2.654 4.799 12.806 1.00 97.12 191 ALA A C 1
ATOM 1543 O O . ALA A 1 191 ? 1.443 4.701 12.652 1.00 97.12 191 ALA A O 1
ATOM 1544 N N . ARG A 1 192 ? 3.476 5.082 11.794 1.00 97.94 192 ARG A N 1
ATOM 1545 C CA . ARG A 1 192 ? 3.033 5.269 10.411 1.00 97.94 192 ARG A CA 1
ATOM 1546 C C . ARG A 1 192 ? 2.345 4.022 9.852 1.00 97.94 192 ARG A C 1
ATOM 1548 O O . ARG A 1 192 ? 1.276 4.135 9.255 1.00 97.94 192 ARG A O 1
ATOM 1555 N N . LEU A 1 193 ? 2.936 2.836 10.033 1.00 98.25 193 LEU A N 1
ATOM 1556 C CA . LEU A 1 193 ? 2.319 1.578 9.599 1.00 98.25 193 LEU A CA 1
ATOM 1557 C C . LEU A 1 193 ? 0.984 1.346 10.323 1.00 98.25 193 LEU A C 1
ATOM 1559 O O . LEU A 1 193 ? -0.005 0.966 9.697 1.00 98.25 193 LEU A O 1
ATOM 1563 N N . TRP A 1 194 ? 0.952 1.614 11.629 1.00 98.25 194 TRP A N 1
ATOM 1564 C CA . TRP A 1 194 ? -0.254 1.510 12.443 1.00 98.25 194 TRP A CA 1
ATOM 1565 C C . TRP A 1 194 ? -1.349 2.489 12.002 1.00 98.25 194 TRP A C 1
ATOM 1567 O O . TRP A 1 194 ? -2.495 2.068 11.856 1.00 98.25 194 TRP A O 1
ATOM 1577 N N . ASP A 1 195 ? -1.012 3.747 11.712 1.00 98.56 195 ASP A N 1
ATOM 1578 C CA . ASP A 1 195 ? -1.950 4.762 11.223 1.00 98.56 195 ASP A CA 1
ATOM 1579 C C . ASP A 1 195 ? -2.581 4.343 9.887 1.00 98.56 195 ASP A C 1
ATOM 1581 O O . ASP A 1 195 ? -3.804 4.373 9.756 1.00 98.56 195 ASP A O 1
ATOM 1585 N N . ILE A 1 196 ? -1.778 3.877 8.920 1.00 98.69 196 ILE A N 1
ATOM 1586 C CA . ILE A 1 196 ? -2.280 3.427 7.609 1.00 98.69 196 ILE A CA 1
ATOM 1587 C C . ILE A 1 196 ? -3.300 2.291 7.773 1.00 98.69 196 ILE A C 1
ATOM 1589 O O . ILE A 1 196 ? -4.383 2.336 7.183 1.00 98.69 196 ILE A O 1
ATOM 1593 N N . LEU A 1 197 ? -2.970 1.278 8.580 1.00 98.44 197 LEU A N 1
ATOM 1594 C CA . LEU A 1 197 ? -3.841 0.124 8.826 1.00 98.44 197 LEU A CA 1
ATOM 1595 C C . LEU A 1 197 ? -5.108 0.518 9.591 1.00 98.44 197 LEU A C 1
ATOM 1597 O O . LEU A 1 197 ? -6.195 0.034 9.283 1.00 98.44 197 LEU A O 1
ATOM 1601 N N . THR A 1 198 ? -4.969 1.425 10.553 1.00 98.06 198 THR A N 1
ATOM 1602 C CA . THR A 1 198 ? -6.064 1.936 11.380 1.00 98.06 198 THR A CA 1
ATOM 1603 C C . THR A 1 198 ? -7.064 2.738 10.551 1.00 98.06 198 THR A C 1
ATOM 1605 O O . THR A 1 198 ? -8.273 2.505 10.643 1.00 98.06 198 THR A O 1
ATOM 1608 N N . VAL A 1 199 ? -6.575 3.630 9.683 1.00 98.50 199 VAL A N 1
ATOM 1609 C CA . VAL A 1 199 ? -7.421 4.379 8.744 1.00 98.50 199 VAL A CA 1
ATOM 1610 C C . VAL A 1 199 ? -8.074 3.430 7.739 1.00 98.50 199 VAL A C 1
ATOM 1612 O O . VAL A 1 199 ? -9.262 3.567 7.458 1.00 98.50 199 VAL A O 1
ATOM 1615 N N . TYR A 1 200 ? -7.351 2.425 7.234 1.00 98.25 200 TYR A N 1
ATOM 1616 C CA . TYR A 1 200 ? -7.931 1.436 6.320 1.00 98.25 200 TYR A CA 1
ATOM 1617 C C . TYR A 1 200 ? -9.070 0.635 6.966 1.00 98.25 200 TYR A C 1
ATOM 1619 O O . TYR A 1 200 ? -10.129 0.495 6.355 1.00 98.25 200 TYR A O 1
ATOM 1627 N N . ALA A 1 201 ? -8.891 0.176 8.208 1.00 96.88 201 ALA A N 1
ATOM 1628 C CA . ALA A 1 201 ? -9.909 -0.578 8.940 1.00 96.88 201 ALA A CA 1
ATOM 1629 C C . ALA A 1 201 ? -11.208 0.219 9.157 1.00 96.88 201 ALA A C 1
ATOM 1631 O O . ALA A 1 201 ? -12.274 -0.372 9.312 1.00 96.88 201 ALA A O 1
ATOM 1632 N N . TRP A 1 202 ? -11.128 1.555 9.157 1.00 96.56 202 TRP A N 1
ATOM 1633 C CA . TRP A 1 202 ? -12.302 2.429 9.182 1.00 96.56 202 TRP A CA 1
ATOM 1634 C C . TRP A 1 202 ? -12.953 2.608 7.804 1.00 96.56 202 TRP A C 1
ATOM 1636 O O . TRP A 1 202 ? -14.162 2.806 7.707 1.00 96.56 202 TRP A O 1
ATOM 1646 N N . VAL A 1 203 ? -12.162 2.574 6.730 1.00 95.69 203 VAL A N 1
ATOM 1647 C CA . VAL A 1 203 ? -12.635 2.803 5.356 1.00 95.69 203 VAL A CA 1
ATOM 1648 C C . VAL A 1 203 ? -13.358 1.584 4.784 1.00 95.69 203 VAL A C 1
ATOM 1650 O O . VAL A 1 203 ? -14.410 1.750 4.171 1.00 95.69 203 VAL A O 1
ATOM 1653 N N . ASP A 1 204 ? -12.829 0.374 4.975 1.00 92.12 204 ASP A N 1
ATOM 1654 C CA . ASP A 1 204 ? -13.480 -0.875 4.547 1.00 92.12 204 ASP A CA 1
ATOM 1655 C C . ASP A 1 204 ? -13.945 -1.657 5.778 1.00 92.12 204 ASP A C 1
ATOM 1657 O O . ASP A 1 204 ? -13.325 -2.642 6.167 1.00 92.12 204 ASP A O 1
ATOM 1661 N N . THR A 1 205 ? -15.033 -1.208 6.411 1.00 89.69 205 THR A N 1
ATOM 1662 C CA . THR A 1 205 ? -15.581 -1.822 7.638 1.00 89.69 205 THR A CA 1
ATOM 1663 C C . THR A 1 205 ? -16.036 -3.269 7.456 1.00 89.69 205 THR A C 1
ATOM 1665 O O . THR A 1 205 ? -16.120 -4.004 8.434 1.00 89.69 205 THR A O 1
ATOM 1668 N N . ASP A 1 206 ? -16.332 -3.688 6.222 1.00 86.50 206 ASP A N 1
ATOM 1669 C CA . ASP A 1 206 ? -16.721 -5.071 5.928 1.00 86.50 206 ASP A CA 1
ATOM 1670 C C . ASP A 1 206 ? -15.552 -6.044 6.142 1.00 86.50 206 ASP A C 1
ATOM 1672 O O . ASP A 1 206 ? -15.763 -7.182 6.558 1.00 86.50 206 ASP A O 1
ATOM 1676 N N . ILE A 1 207 ? -14.325 -5.618 5.812 1.00 87.69 207 ILE A N 1
ATOM 1677 C CA . ILE A 1 207 ? -13.104 -6.385 6.101 1.00 87.69 207 ILE A CA 1
ATOM 1678 C C . ILE A 1 207 ? -12.574 -6.019 7.490 1.00 87.69 207 ILE A C 1
ATOM 1680 O O . ILE A 1 207 ? -12.126 -6.889 8.236 1.00 87.69 207 ILE A O 1
ATOM 1684 N N . GLY A 1 208 ? -12.577 -4.725 7.811 1.00 91.19 208 GLY A N 1
ATOM 1685 C CA . GLY A 1 208 ? -11.890 -4.149 8.955 1.00 91.19 208 GLY A CA 1
ATOM 1686 C C . GLY A 1 208 ? -10.390 -4.426 8.881 1.00 91.19 208 GLY A C 1
ATOM 1687 O O . GLY A 1 208 ? -9.694 -3.984 7.964 1.00 91.19 208 GLY A O 1
ATOM 1688 N N . TYR A 1 209 ? -9.897 -5.186 9.856 1.00 93.31 209 TYR A N 1
ATOM 1689 C CA . TYR A 1 209 ? -8.517 -5.642 9.913 1.00 93.31 209 TYR A CA 1
ATOM 1690 C C . TYR A 1 209 ? -8.457 -7.153 10.123 1.00 93.31 209 TYR A C 1
ATOM 1692 O O . TYR A 1 209 ? -9.123 -7.702 10.997 1.00 93.31 209 TYR A O 1
ATOM 1700 N N . CYS A 1 210 ? -7.609 -7.811 9.340 1.00 90.19 210 CYS A N 1
ATOM 1701 C CA . CYS A 1 210 ? -7.306 -9.228 9.447 1.00 90.19 210 CYS A CA 1
ATOM 1702 C C . CYS A 1 210 ? -5.797 -9.426 9.615 1.00 90.19 210 CYS A C 1
ATOM 1704 O O . CYS A 1 210 ? -4.991 -8.724 8.994 1.00 90.19 210 CYS A O 1
ATOM 1706 N N . GLN A 1 211 ? -5.415 -10.429 10.407 1.00 84.88 211 GLN A N 1
ATOM 1707 C CA . GLN A 1 211 ? -4.012 -10.780 10.612 1.00 84.88 211 GLN A CA 1
ATOM 1708 C C . GLN A 1 211 ? -3.312 -11.050 9.265 1.00 84.88 211 GLN A C 1
ATOM 1710 O O . GLN A 1 211 ? -3.859 -11.711 8.380 1.00 84.88 211 GLN A O 1
ATOM 1715 N N . GLY A 1 212 ? -2.100 -10.513 9.111 1.00 88.75 212 GLY A N 1
ATOM 1716 C CA . GLY A 1 212 ? -1.308 -10.567 7.875 1.00 88.75 212 GLY A CA 1
ATOM 1717 C C . GLY A 1 212 ? -1.454 -9.329 6.982 1.00 88.75 212 GLY A C 1
ATOM 1718 O O . GLY A 1 212 ? -0.630 -9.108 6.096 1.00 88.75 212 GLY A O 1
ATOM 1719 N N . MET A 1 213 ? -2.441 -8.460 7.232 1.00 94.62 213 MET A N 1
ATOM 1720 C CA . MET A 1 213 ? -2.535 -7.176 6.526 1.00 94.62 213 MET A CA 1
ATOM 1721 C C . MET A 1 213 ? -1.359 -6.240 6.837 1.00 94.62 213 MET A C 1
ATOM 1723 O O . MET A 1 213 ? -0.957 -5.473 5.962 1.00 94.62 213 MET A O 1
ATOM 1727 N N . SER A 1 214 ? -0.772 -6.317 8.038 1.00 96.62 214 SER A N 1
ATOM 1728 C CA . SER A 1 214 ? 0.445 -5.561 8.370 1.00 96.62 214 SER A CA 1
ATOM 1729 C C . SER A 1 214 ? 1.633 -5.989 7.511 1.00 96.62 214 SER A C 1
ATOM 1731 O O . SER A 1 214 ? 2.345 -5.130 6.998 1.00 96.62 214 SER A O 1
ATOM 1733 N N . ASP A 1 215 ? 1.780 -7.288 7.257 1.00 95.19 215 ASP A N 1
ATOM 1734 C CA . ASP A 1 215 ? 2.854 -7.834 6.421 1.00 95.19 215 ASP A CA 1
ATOM 1735 C C . ASP A 1 215 ? 2.669 -7.468 4.938 1.00 95.19 215 ASP A C 1
ATOM 1737 O O . ASP A 1 215 ? 3.641 -7.275 4.210 1.00 95.19 215 ASP A O 1
ATOM 1741 N N . LEU A 1 216 ? 1.421 -7.299 4.478 1.00 95.44 216 LEU A N 1
ATOM 1742 C CA . LEU A 1 216 ? 1.131 -6.752 3.146 1.00 95.44 216 LEU A CA 1
ATOM 1743 C C . LEU A 1 216 ? 1.418 -5.247 3.053 1.00 95.44 216 LEU A C 1
ATOM 1745 O O . LEU A 1 216 ? 1.883 -4.767 2.016 1.00 95.44 216 LEU A O 1
ATOM 1749 N N . CYS A 1 217 ? 1.119 -4.497 4.114 1.00 97.75 217 CYS A N 1
ATOM 1750 C CA . CYS A 1 217 ? 1.290 -3.048 4.145 1.00 97.75 217 CYS A CA 1
ATOM 1751 C C . CYS A 1 217 ? 2.751 -2.629 4.366 1.00 97.75 217 CYS A C 1
ATOM 1753 O O . CYS A 1 217 ? 3.174 -1.601 3.838 1.00 97.75 217 CYS A O 1
ATOM 1755 N N . SER A 1 218 ? 3.536 -3.425 5.095 1.00 96.94 218 SER A N 1
ATOM 1756 C CA . SER A 1 218 ? 4.946 -3.161 5.401 1.00 96.94 218 SER A CA 1
ATOM 1757 C C . SER A 1 218 ? 5.788 -2.774 4.176 1.00 96.94 218 SER A C 1
ATOM 1759 O O . SER A 1 218 ? 6.293 -1.646 4.132 1.00 96.94 218 SER A O 1
ATOM 1761 N N . PRO A 1 219 ? 5.879 -3.603 3.113 1.00 95.25 219 PRO A N 1
ATOM 1762 C CA . PRO A 1 219 ? 6.691 -3.262 1.949 1.00 95.25 219 PRO A CA 1
ATOM 1763 C C . PRO A 1 219 ? 6.204 -1.992 1.245 1.00 95.25 219 PRO A C 1
ATOM 1765 O O . PRO A 1 219 ? 7.021 -1.266 0.688 1.00 95.25 219 PRO A O 1
ATOM 1768 N N . ILE A 1 220 ? 4.900 -1.694 1.284 1.00 97.00 220 ILE A N 1
ATOM 1769 C CA . ILE A 1 220 ? 4.329 -0.467 0.711 1.00 97.00 220 ILE A CA 1
ATOM 1770 C C . ILE A 1 220 ? 4.743 0.752 1.545 1.00 97.00 220 ILE A C 1
ATOM 1772 O O . ILE A 1 220 ? 5.166 1.759 0.978 1.00 97.00 220 ILE A O 1
ATOM 1776 N N . SER A 1 221 ? 4.668 0.651 2.875 1.00 96.50 221 SER A N 1
ATOM 1777 C CA . SER A 1 221 ? 5.091 1.714 3.792 1.00 96.50 221 SER A CA 1
ATOM 1778 C C . SER A 1 221 ? 6.581 2.022 3.663 1.00 96.50 221 SER A C 1
ATOM 1780 O O . SER A 1 221 ? 6.960 3.187 3.714 1.00 96.50 221 SER A O 1
ATOM 1782 N N . ILE A 1 222 ? 7.413 0.994 3.473 1.00 94.62 222 ILE A N 1
ATOM 1783 C CA . ILE A 1 222 ? 8.865 1.140 3.331 1.00 94.62 222 ILE A CA 1
ATOM 1784 C C . ILE A 1 222 ? 9.236 1.857 2.025 1.00 94.62 222 ILE A C 1
ATOM 1786 O O . ILE A 1 222 ? 10.137 2.693 2.018 1.00 94.62 222 ILE A O 1
ATOM 1790 N N . ILE A 1 223 ? 8.596 1.516 0.899 1.00 94.19 223 ILE A N 1
ATOM 1791 C CA . ILE A 1 223 ? 9.007 2.030 -0.422 1.00 94.19 223 ILE A CA 1
ATOM 1792 C C . ILE A 1 223 ? 8.376 3.376 -0.797 1.00 94.19 223 ILE A C 1
ATOM 1794 O O . ILE A 1 223 ? 8.844 4.009 -1.743 1.00 94.19 223 ILE A O 1
ATOM 1798 N N . LEU A 1 224 ? 7.293 3.785 -0.131 1.00 95.69 224 LEU A N 1
ATOM 1799 C CA . LEU A 1 224 ? 6.612 5.053 -0.386 1.00 95.69 224 LEU A CA 1
ATOM 1800 C C . LEU A 1 224 ? 6.871 6.017 0.761 1.00 95.69 224 LEU A C 1
ATOM 1802 O O . LEU A 1 224 ? 6.485 5.763 1.896 1.00 95.69 224 LEU A O 1
ATOM 1806 N N . GLU A 1 225 ? 7.465 7.164 0.442 1.00 92.31 225 GLU A N 1
ATOM 1807 C CA . GLU A 1 225 ? 7.879 8.164 1.430 1.00 92.31 225 GLU A CA 1
ATOM 1808 C C . GLU A 1 225 ? 6.697 8.873 2.099 1.00 92.31 225 GLU A C 1
ATOM 1810 O O . GLU A 1 225 ? 6.726 9.143 3.298 1.00 92.31 225 GLU A O 1
ATOM 1815 N N . HIS A 1 226 ? 5.597 9.115 1.382 1.00 96.94 226 HIS A N 1
ATOM 1816 C CA . HIS A 1 226 ? 4.434 9.824 1.924 1.00 96.94 226 HIS A CA 1
ATOM 1817 C C . HIS A 1 226 ? 3.335 8.864 2.393 1.00 96.94 226 HIS A C 1
ATOM 1819 O O . HIS A 1 226 ? 2.901 7.998 1.635 1.00 96.94 226 HIS A O 1
ATOM 1825 N N . GLU A 1 227 ? 2.849 9.053 3.622 1.00 97.88 227 GLU A N 1
ATOM 1826 C CA . GLU A 1 227 ? 1.920 8.128 4.289 1.00 97.88 227 GLU A CA 1
ATOM 1827 C C . GLU A 1 227 ? 0.626 7.936 3.491 1.00 97.88 227 GLU A C 1
ATOM 1829 O O . GLU A 1 227 ? 0.244 6.812 3.190 1.00 97.88 227 GLU A O 1
ATOM 1834 N N . ALA A 1 228 ? 0.012 9.033 3.040 1.00 98.31 228 ALA A N 1
ATOM 1835 C CA . ALA A 1 228 ? -1.172 8.965 2.187 1.00 98.31 228 ALA A CA 1
ATOM 1836 C C . ALA A 1 228 ? -0.946 8.183 0.878 1.00 98.31 228 ALA A C 1
ATOM 1838 O O . ALA A 1 228 ? -1.826 7.448 0.437 1.00 98.31 228 ALA A O 1
ATOM 1839 N N . ASP A 1 229 ? 0.221 8.321 0.239 1.00 98.25 229 ASP A N 1
ATOM 1840 C CA . ASP A 1 229 ? 0.500 7.612 -1.015 1.00 98.25 229 ASP A CA 1
ATOM 1841 C C . ASP A 1 229 ? 0.622 6.100 -0.744 1.00 98.25 229 ASP A C 1
ATOM 1843 O O . ASP A 1 229 ? 0.116 5.287 -1.524 1.00 98.25 229 ASP A O 1
ATOM 1847 N N . ALA A 1 230 ? 1.217 5.731 0.400 1.00 98.44 230 ALA A N 1
ATOM 1848 C CA . ALA A 1 230 ? 1.256 4.359 0.898 1.00 98.44 230 ALA A CA 1
ATOM 1849 C C . ALA A 1 230 ? -0.145 3.820 1.211 1.00 98.44 230 ALA A C 1
ATOM 1851 O O . ALA A 1 230 ? -0.477 2.724 0.761 1.00 98.44 230 ALA A O 1
ATOM 1852 N N . PHE A 1 231 ? -0.991 4.608 1.879 1.00 98.69 231 PHE A N 1
ATOM 1853 C CA . PHE A 1 231 ? -2.383 4.252 2.145 1.00 98.69 231 PHE A CA 1
ATOM 1854 C C . PHE A 1 231 ? -3.144 3.927 0.858 1.00 98.69 231 PHE A C 1
ATOM 1856 O O . PHE A 1 231 ? -3.731 2.857 0.754 1.00 98.69 231 PHE A O 1
ATOM 1863 N N . TRP A 1 232 ? -3.093 4.788 -0.163 1.00 98.38 232 TRP A N 1
ATOM 1864 C CA . TRP A 1 232 ? -3.824 4.536 -1.411 1.00 98.38 232 TRP A CA 1
ATOM 1865 C C . TRP A 1 232 ? -3.269 3.352 -2.208 1.00 98.38 232 TRP A C 1
ATOM 1867 O O . TRP A 1 232 ? -4.023 2.662 -2.895 1.00 98.38 232 TRP A O 1
ATOM 1877 N N . CYS A 1 233 ? -1.964 3.089 -2.117 1.00 98.12 233 CYS A 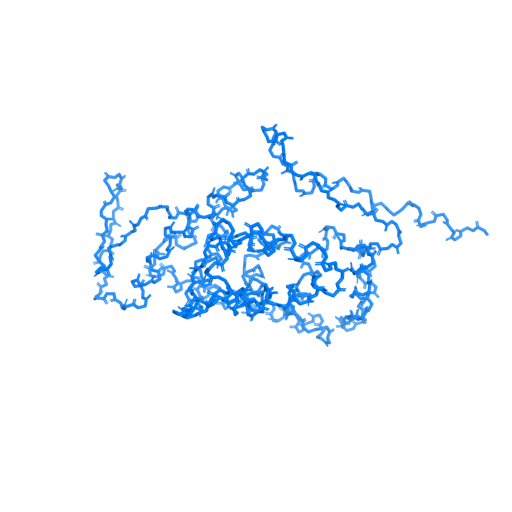N 1
ATOM 1878 C CA . CYS A 1 233 ? -1.376 1.875 -2.680 1.00 98.12 233 CYS A CA 1
ATOM 1879 C C . CYS A 1 233 ? -1.856 0.620 -1.943 1.00 98.12 233 CYS A C 1
ATOM 1881 O O . CYS A 1 233 ? -2.225 -0.364 -2.588 1.00 98.12 233 CYS A O 1
ATOM 1883 N N . PHE A 1 234 ? -1.889 0.664 -0.611 1.00 98.25 234 PHE A N 1
ATOM 1884 C CA . PHE A 1 234 ? -2.381 -0.424 0.226 1.00 98.25 234 PHE A CA 1
ATOM 1885 C C . PHE A 1 234 ? -3.875 -0.682 0.002 1.00 98.25 234 PHE A C 1
ATOM 1887 O O . PHE A 1 234 ? -4.275 -1.820 -0.220 1.00 98.25 234 PHE A O 1
ATOM 1894 N N . GLU A 1 235 ? -4.686 0.369 -0.062 1.00 97.06 235 GLU A N 1
ATOM 1895 C CA . GLU A 1 235 ? -6.118 0.304 -0.346 1.00 97.06 235 GLU A CA 1
ATOM 1896 C C . GLU A 1 235 ? -6.390 -0.404 -1.684 1.00 97.06 235 GLU A C 1
ATOM 1898 O O . GLU A 1 235 ? -7.190 -1.342 -1.752 1.00 97.06 235 GLU A O 1
ATOM 1903 N N . ARG A 1 236 ? -5.640 -0.056 -2.740 1.00 96.25 236 ARG A N 1
ATOM 1904 C CA . ARG A 1 236 ? -5.757 -0.724 -4.045 1.00 96.25 236 ARG A CA 1
ATOM 1905 C C . ARG A 1 236 ? -5.258 -2.158 -4.048 1.00 96.25 236 ARG A C 1
ATOM 1907 O O . ARG A 1 236 ? -5.827 -2.983 -4.767 1.00 96.25 236 ARG A O 1
ATOM 1914 N N . LEU A 1 237 ? -4.208 -2.464 -3.285 1.00 95.81 237 LEU A N 1
ATOM 1915 C CA . LEU A 1 237 ? -3.786 -3.846 -3.074 1.00 95.81 237 LEU A CA 1
ATOM 1916 C C . LEU A 1 237 ? -4.933 -4.630 -2.434 1.00 95.81 237 LEU A C 1
ATOM 1918 O O . LEU A 1 237 ? -5.341 -5.656 -2.980 1.00 95.81 237 LEU A O 1
ATOM 1922 N N . MET A 1 238 ? -5.501 -4.105 -1.348 1.00 94.00 238 MET A N 1
ATOM 1923 C CA . MET A 1 238 ? -6.587 -4.743 -0.619 1.00 94.00 238 MET A CA 1
ATOM 1924 C C . MET A 1 238 ? -7.825 -4.949 -1.485 1.00 94.00 238 MET A C 1
ATOM 1926 O O . MET A 1 238 ? -8.361 -6.047 -1.469 1.00 94.00 238 MET A O 1
ATOM 1930 N N . ARG A 1 239 ? -8.212 -4.010 -2.360 1.00 91.44 239 ARG A N 1
ATOM 1931 C CA . ARG A 1 239 ? -9.299 -4.242 -3.337 1.00 91.44 239 ARG A CA 1
ATOM 1932 C C . ARG A 1 239 ? -9.094 -5.491 -4.199 1.00 91.44 239 ARG A C 1
ATOM 1934 O O . ARG A 1 239 ? -10.067 -6.151 -4.551 1.00 91.44 239 ARG A O 1
ATOM 1941 N N . ARG A 1 240 ? -7.846 -5.819 -4.553 1.00 89.31 240 ARG A N 1
ATOM 1942 C CA . ARG A 1 240 ? -7.510 -6.991 -5.384 1.00 89.31 240 ARG A CA 1
ATOM 1943 C C . ARG A 1 240 ? -7.461 -8.286 -4.579 1.00 89.31 240 ARG A C 1
ATOM 1945 O O . ARG A 1 240 ? -7.778 -9.339 -5.123 1.00 89.31 240 ARG A O 1
ATOM 1952 N N . VAL A 1 241 ? -7.048 -8.219 -3.313 1.00 85.81 241 VAL A N 1
ATOM 1953 C CA . VAL A 1 241 ? -6.916 -9.395 -2.434 1.00 85.81 241 VAL A CA 1
ATOM 1954 C C . VAL A 1 241 ? -8.085 -9.560 -1.460 1.00 85.81 241 VAL A C 1
ATOM 1956 O O . VAL A 1 241 ? -8.095 -10.524 -0.704 1.00 85.81 241 VAL A O 1
ATOM 1959 N N . ARG A 1 242 ? -9.082 -8.667 -1.506 1.00 82.50 242 ARG A N 1
ATOM 1960 C CA . ARG A 1 242 ? -10.244 -8.583 -0.604 1.00 82.50 242 ARG A CA 1
ATOM 1961 C C . ARG A 1 242 ? -10.936 -9.919 -0.404 1.00 82.50 242 ARG A C 1
ATOM 1963 O O . ARG A 1 242 ? -11.200 -10.303 0.730 1.00 82.50 242 ARG A O 1
ATOM 1970 N N . GLU A 1 243 ? -11.170 -10.662 -1.483 1.00 77.75 243 GLU A N 1
ATOM 1971 C CA . GLU A 1 243 ? -11.835 -11.964 -1.393 1.00 77.75 243 GLU A CA 1
ATOM 1972 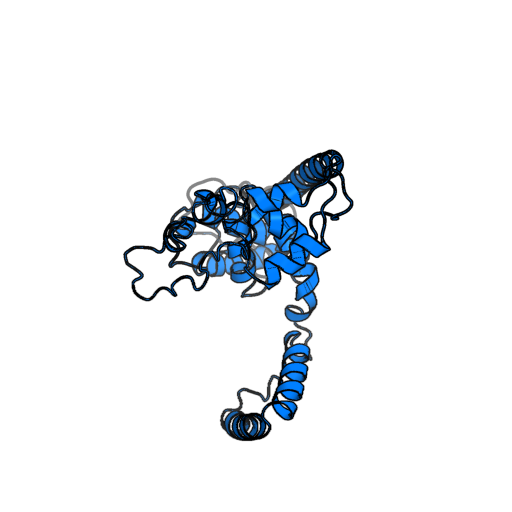C C . GLU A 1 243 ? -11.048 -12.980 -0.561 1.00 77.75 243 GLU A C 1
ATOM 1974 O O . GLU A 1 243 ? -11.671 -13.849 0.027 1.00 77.75 243 GLU A O 1
ATOM 1979 N N . ASN A 1 244 ? -9.721 -12.852 -0.429 1.00 75.06 244 ASN A N 1
ATOM 1980 C CA . ASN A 1 244 ? -8.905 -13.741 0.407 1.00 75.06 244 ASN A CA 1
ATOM 1981 C C . ASN A 1 244 ? -9.113 -13.501 1.908 1.00 75.06 244 ASN A C 1
ATOM 1983 O O . ASN A 1 244 ? -8.881 -14.415 2.694 1.00 75.06 244 ASN A O 1
ATOM 1987 N N . PHE A 1 245 ? -9.539 -12.291 2.285 1.00 72.19 245 PHE A N 1
ATOM 1988 C CA . PHE A 1 245 ? -9.701 -11.849 3.672 1.00 72.19 245 PHE A CA 1
ATOM 1989 C C . PHE A 1 245 ? -11.152 -11.884 4.156 1.00 72.19 245 PHE A C 1
ATOM 1991 O O . PHE A 1 245 ? -11.401 -11.792 5.355 1.00 72.19 245 PHE A O 1
ATOM 1998 N N . LYS A 1 246 ? -12.125 -12.069 3.256 1.00 66.56 246 LYS A N 1
ATOM 1999 C CA . LYS A 1 246 ? -13.512 -12.280 3.668 1.00 66.56 246 LYS A CA 1
ATOM 2000 C C . LYS A 1 246 ? -13.647 -13.626 4.375 1.00 66.56 246 LYS A C 1
ATOM 2002 O O . LYS A 1 246 ? -13.592 -14.686 3.749 1.00 66.56 246 LYS A O 1
ATOM 2007 N N . SER A 1 247 ? -13.885 -13.572 5.679 1.00 52.91 247 SER A N 1
ATOM 2008 C CA . SER A 1 247 ? -14.312 -14.726 6.465 1.00 52.91 247 SER A CA 1
ATOM 2009 C C . SER A 1 247 ? -15.828 -14.860 6.352 1.00 52.91 247 SER A C 1
ATOM 2011 O O . SER A 1 247 ? -16.570 -14.249 7.114 1.00 52.91 247 SER A O 1
ATOM 2013 N N . THR A 1 248 ? -16.314 -15.630 5.375 1.00 47.97 248 THR A N 1
ATOM 2014 C CA . THR A 1 248 ? -17.716 -16.081 5.404 1.00 47.97 248 THR A CA 1
ATOM 2015 C C . THR A 1 248 ? -17.771 -17.371 6.212 1.00 47.97 248 THR A C 1
ATOM 2017 O O . THR A 1 248 ? -16.901 -18.224 6.055 1.00 47.97 248 THR A O 1
ATOM 2020 N N . SER A 1 249 ? -18.804 -17.539 7.037 1.00 45.03 249 SER A N 1
ATOM 2021 C CA . SER A 1 249 ? -19.054 -18.682 7.935 1.00 45.03 249 SER A CA 1
ATOM 2022 C C . SER A 1 249 ? -19.021 -20.080 7.285 1.00 45.03 249 SER A C 1
ATOM 2024 O O . SER A 1 249 ? -19.132 -21.079 7.986 1.00 45.03 249 SER A O 1
ATOM 2026 N N . THR A 1 250 ? -18.851 -20.172 5.965 1.00 44.88 250 THR A N 1
ATOM 2027 C CA . THR A 1 250 ? -18.791 -21.419 5.189 1.00 44.88 250 THR A CA 1
ATOM 2028 C C . THR A 1 250 ? -17.561 -21.548 4.280 1.00 44.88 250 THR A C 1
ATOM 2030 O O . THR A 1 250 ? -17.285 -22.647 3.808 1.00 44.88 250 THR A O 1
ATOM 2033 N N . THR A 1 251 ? -16.772 -20.490 4.046 1.00 50.00 251 THR A N 1
ATOM 2034 C CA . THR A 1 251 ? -15.589 -20.559 3.167 1.00 50.00 251 THR A CA 1
ATOM 2035 C C . THR A 1 251 ? -14.536 -19.512 3.522 1.00 50.00 251 THR A C 1
ATOM 2037 O O . THR A 1 251 ? -14.817 -18.314 3.512 1.00 50.00 251 THR A O 1
ATOM 2040 N N . ILE A 1 252 ? -13.296 -19.964 3.732 1.00 57.28 252 ILE A N 1
ATOM 2041 C CA . ILE A 1 252 ? -12.100 -19.112 3.756 1.00 57.28 252 ILE A CA 1
ATOM 2042 C C . ILE A 1 252 ? -11.799 -18.687 2.314 1.00 57.28 252 ILE A C 1
ATOM 2044 O O . ILE A 1 252 ? -11.623 -19.548 1.453 1.00 57.28 252 ILE A O 1
ATOM 2048 N N . GLY A 1 253 ? -11.695 -17.387 2.035 1.00 58.25 253 GLY A N 1
ATOM 2049 C CA . GLY A 1 253 ? -11.403 -16.841 0.701 1.00 58.25 253 GLY A CA 1
ATOM 2050 C C . GLY A 1 253 ? -10.225 -17.480 -0.050 1.00 58.25 253 GLY A C 1
ATOM 2051 O O . GLY A 1 253 ? -10.267 -17.699 -1.265 1.00 58.25 253 GLY A O 1
ATOM 2052 N N . VAL A 1 254 ? -9.199 -17.883 0.703 1.00 64.62 254 VAL A N 1
ATOM 2053 C CA . VAL A 1 254 ? -7.991 -18.586 0.232 1.00 64.62 254 VAL A CA 1
ATOM 2054 C C . VAL A 1 254 ? -8.297 -19.965 -0.390 1.00 64.62 254 VAL A C 1
ATOM 2056 O O . VAL A 1 254 ? -7.510 -20.484 -1.183 1.00 64.62 254 VAL A O 1
ATOM 2059 N N . ARG A 1 255 ? -9.466 -20.556 -0.110 1.00 66.06 255 ARG A N 1
ATOM 2060 C CA . ARG A 1 255 ? -9.883 -21.876 -0.613 1.00 66.06 255 ARG A CA 1
ATOM 2061 C C . ARG A 1 255 ? -9.938 -21.952 -2.140 1.00 66.06 255 ARG A C 1
ATOM 2063 O O . ARG A 1 255 ? -9.568 -22.978 -2.713 1.00 66.06 255 ARG A O 1
ATOM 2070 N N . SER A 1 256 ? -10.349 -20.878 -2.814 1.00 66.19 256 SER A N 1
ATOM 2071 C CA . SER A 1 256 ? -10.413 -20.828 -4.285 1.00 66.19 256 SER A CA 1
ATOM 2072 C C . SER A 1 256 ? -9.023 -20.957 -4.929 1.00 66.19 256 SER A C 1
ATOM 2074 O O . SER A 1 256 ? -8.824 -21.729 -5.875 1.00 66.19 256 SER A O 1
ATOM 2076 N N . GLN A 1 257 ? -8.030 -20.269 -4.360 1.00 67.94 257 GLN A N 1
ATOM 2077 C CA . GLN A 1 257 ? -6.639 -20.341 -4.798 1.00 67.94 257 GLN A CA 1
ATOM 2078 C C . GLN A 1 257 ? -6.027 -21.707 -4.487 1.00 67.94 257 GLN A C 1
ATOM 2080 O O . GLN A 1 257 ? -5.375 -22.288 -5.352 1.00 67.94 257 GLN A O 1
ATOM 2085 N N . LEU A 1 258 ? -6.298 -22.266 -3.301 1.00 73.06 258 LEU A N 1
ATOM 2086 C CA . LEU A 1 258 ? -5.848 -23.613 -2.930 1.00 73.06 258 LEU A CA 1
ATOM 2087 C C . LEU A 1 258 ? -6.434 -24.690 -3.850 1.00 73.06 258 LEU A C 1
ATOM 2089 O O . LEU A 1 258 ? -5.733 -25.621 -4.243 1.00 73.06 258 LEU A O 1
ATOM 2093 N N . THR A 1 259 ? -7.693 -24.537 -4.259 1.00 74.50 259 THR A N 1
ATOM 2094 C CA . THR A 1 259 ? -8.343 -25.456 -5.206 1.00 74.50 259 THR A CA 1
ATOM 2095 C C . THR A 1 259 ? -7.697 -25.378 -6.590 1.00 74.50 259 THR A C 1
ATOM 2097 O O . THR A 1 259 ? -7.410 -26.403 -7.217 1.00 74.50 259 THR A O 1
ATOM 2100 N N . THR A 1 260 ? -7.398 -24.162 -7.052 1.00 77.75 260 THR A N 1
ATOM 2101 C CA . THR A 1 260 ? -6.677 -23.940 -8.312 1.00 77.75 260 THR A CA 1
ATOM 2102 C C . THR A 1 260 ? -5.271 -24.541 -8.249 1.00 77.75 260 THR A C 1
ATOM 2104 O O . THR A 1 260 ? -4.879 -25.285 -9.147 1.00 77.75 260 THR A O 1
ATOM 2107 N N . LEU A 1 261 ? -4.537 -24.304 -7.157 1.00 80.25 261 LEU A N 1
ATOM 2108 C CA . LEU A 1 261 ? -3.205 -24.863 -6.929 1.00 80.25 261 LEU A CA 1
ATOM 2109 C C . LEU A 1 261 ? -3.226 -26.396 -6.907 1.00 80.25 261 LEU A C 1
ATOM 2111 O O . LEU A 1 261 ? -2.393 -27.020 -7.555 1.00 80.25 261 LEU A O 1
ATOM 2115 N N . SER A 1 262 ? -4.200 -27.004 -6.226 1.00 78.94 262 SER A N 1
ATOM 2116 C CA . SER A 1 262 ? -4.394 -28.461 -6.201 1.00 78.94 262 SER A CA 1
ATOM 2117 C C . SER A 1 262 ? -4.616 -29.025 -7.609 1.00 78.94 262 SER A C 1
ATOM 2119 O O . SER A 1 262 ? -4.017 -30.034 -7.979 1.00 78.94 262 SER A O 1
ATOM 2121 N N . THR A 1 263 ? -5.398 -28.328 -8.437 1.00 80.56 263 THR A N 1
ATOM 2122 C CA . THR A 1 263 ? -5.664 -28.719 -9.832 1.00 80.56 263 THR A CA 1
ATOM 2123 C C . THR A 1 263 ? -4.407 -28.625 -10.703 1.00 80.56 263 THR A C 1
ATOM 2125 O O . THR A 1 263 ? -4.103 -29.546 -11.466 1.00 80.56 263 THR A O 1
ATOM 2128 N N . ILE A 1 264 ? -3.637 -27.541 -10.564 1.00 84.00 264 ILE A N 1
ATOM 2129 C CA . ILE A 1 264 ? -2.356 -27.369 -11.263 1.00 84.00 264 ILE A CA 1
ATOM 2130 C C . ILE A 1 264 ? -1.371 -28.450 -10.817 1.00 84.00 264 ILE A C 1
ATOM 2132 O O . ILE A 1 264 ? -0.773 -29.109 -11.661 1.00 84.00 264 ILE A O 1
ATOM 2136 N N . MET A 1 265 ? -1.242 -28.690 -9.512 1.00 81.50 265 MET A N 1
ATOM 2137 C CA . MET A 1 265 ? -0.330 -29.689 -8.956 1.00 81.50 265 MET A CA 1
ATOM 2138 C C . MET A 1 265 ? -0.680 -31.096 -9.435 1.00 81.50 265 MET A C 1
ATOM 2140 O O . MET A 1 265 ? 0.209 -31.819 -9.864 1.00 81.50 265 MET A O 1
ATOM 2144 N N . LYS A 1 266 ? -1.968 -31.452 -9.483 1.00 82.50 266 LYS A N 1
ATOM 2145 C CA . LYS A 1 266 ? -2.426 -32.721 -10.066 1.00 82.50 266 LYS A CA 1
ATOM 2146 C C . LYS A 1 266 ? -2.010 -32.886 -11.531 1.00 82.50 266 LYS A C 1
ATOM 2148 O O . LYS A 1 266 ? -1.817 -34.007 -11.984 1.00 82.50 266 LYS A O 1
ATOM 2153 N N . THR A 1 267 ? -1.889 -31.785 -12.267 1.00 86.25 267 THR A N 1
ATOM 2154 C CA . THR A 1 267 ? -1.511 -31.791 -13.686 1.00 86.25 267 THR A CA 1
ATOM 2155 C C . THR A 1 267 ? 0.009 -31.810 -13.875 1.00 86.25 267 THR A C 1
ATOM 2157 O O . THR A 1 267 ? 0.509 -32.512 -14.748 1.00 86.25 267 THR A O 1
ATOM 2160 N N . VAL A 1 268 ? 0.745 -31.039 -13.070 1.00 89.50 268 VAL A N 1
ATOM 2161 C CA . VAL A 1 268 ? 2.200 -30.857 -13.190 1.00 89.50 268 VAL A CA 1
ATOM 2162 C C . VAL A 1 268 ? 2.979 -31.978 -12.498 1.00 89.50 268 VAL A C 1
ATOM 2164 O O . VAL A 1 268 ? 3.953 -32.470 -13.059 1.00 89.50 268 VAL A O 1
ATOM 2167 N N . ASP A 1 269 ? 2.549 -32.400 -11.307 1.00 82.31 269 ASP A N 1
ATOM 2168 C CA . ASP A 1 269 ? 3.160 -33.491 -10.540 1.00 82.31 269 ASP A CA 1
ATOM 2169 C C . ASP A 1 269 ? 2.089 -34.315 -9.789 1.00 82.31 269 ASP A C 1
ATOM 2171 O O . ASP A 1 269 ? 1.793 -34.079 -8.609 1.00 82.31 269 ASP A O 1
ATOM 2175 N N . PRO A 1 270 ? 1.501 -35.322 -10.465 1.00 86.56 270 PRO A N 1
ATOM 2176 C CA . PRO A 1 270 ? 0.481 -36.181 -9.871 1.00 86.56 270 PRO A CA 1
ATOM 2177 C C . PRO A 1 270 ? 0.976 -36.972 -8.652 1.00 86.56 270 PRO A C 1
ATOM 2179 O O . PRO A 1 270 ? 0.188 -37.265 -7.755 1.00 86.56 270 PRO A O 1
ATOM 2182 N N . LYS A 1 271 ? 2.271 -37.323 -8.598 1.00 83.75 271 LYS A N 1
ATOM 2183 C CA . LYS A 1 271 ? 2.836 -38.122 -7.498 1.00 83.75 271 LYS A CA 1
ATOM 2184 C C . LYS A 1 271 ? 2.943 -37.295 -6.224 1.00 83.75 271 LYS A C 1
ATOM 2186 O O . LYS A 1 27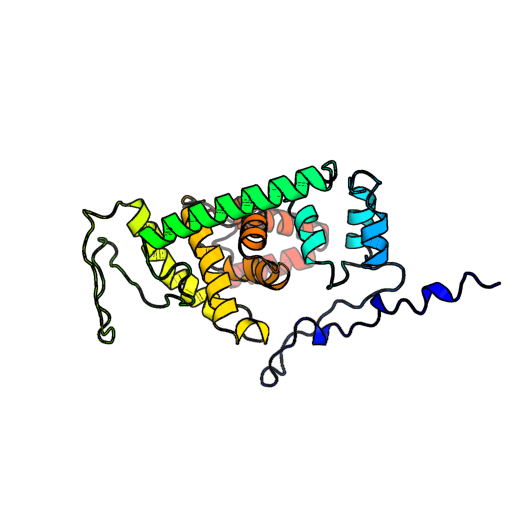1 ? 2.608 -37.790 -5.149 1.00 83.75 271 LYS A O 1
ATOM 2191 N N . LEU A 1 272 ? 3.367 -36.036 -6.348 1.00 82.19 272 LEU A N 1
ATOM 2192 C CA . LEU A 1 272 ? 3.364 -35.094 -5.233 1.00 82.19 272 LEU A CA 1
ATOM 2193 C C . LEU A 1 272 ? 1.937 -34.828 -4.742 1.00 82.19 272 LEU A C 1
ATOM 2195 O O . LEU A 1 272 ? 1.701 -34.836 -3.536 1.00 82.19 272 LEU A O 1
ATOM 2199 N N . HIS A 1 273 ? 0.981 -34.650 -5.662 1.00 81.62 273 HIS A N 1
ATOM 2200 C CA . HIS A 1 273 ? -0.432 -34.462 -5.313 1.00 81.62 273 HIS A CA 1
ATOM 2201 C C . HIS A 1 273 ? -0.987 -35.629 -4.492 1.00 81.62 273 HIS A C 1
ATOM 2203 O O . HIS A 1 273 ? -1.592 -35.412 -3.443 1.00 81.62 273 HIS A O 1
ATOM 2209 N N . GLU A 1 274 ? -0.719 -36.864 -4.917 1.00 81.06 274 GLU A N 1
ATOM 2210 C CA . GLU A 1 274 ? -1.171 -38.064 -4.215 1.00 81.06 274 GLU A CA 1
ATOM 2211 C C . GLU A 1 274 ? -0.491 -38.233 -2.847 1.00 81.06 274 GLU A C 1
ATOM 2213 O O . GLU A 1 274 ? -1.147 -38.579 -1.863 1.00 81.06 274 GLU A O 1
ATOM 2218 N N . HIS A 1 275 ? 0.815 -37.961 -2.762 1.00 81.75 275 HIS A N 1
ATOM 2219 C CA . HIS A 1 275 ? 1.559 -38.032 -1.506 1.00 81.75 275 HIS A CA 1
ATOM 2220 C C . HIS A 1 275 ? 1.055 -37.003 -0.490 1.00 81.75 275 HIS A C 1
ATOM 2222 O O . HIS A 1 275 ? 0.778 -37.357 0.654 1.00 81.75 275 HIS A O 1
ATOM 2228 N N . LEU A 1 276 ? 0.865 -35.752 -0.917 1.00 77.62 276 LEU A N 1
ATOM 2229 C CA . LEU A 1 276 ? 0.281 -34.707 -0.081 1.00 77.62 276 LEU A CA 1
ATOM 2230 C C . LEU A 1 276 ? -1.146 -35.068 0.334 1.00 77.62 276 LEU A C 1
ATOM 2232 O O . LEU A 1 276 ? -1.486 -34.924 1.502 1.00 77.62 276 LEU A O 1
ATOM 2236 N N . GLY A 1 277 ? -1.959 -35.608 -0.578 1.00 73.62 277 GLY A N 1
ATOM 2237 C CA . GLY A 1 277 ? -3.293 -36.109 -0.250 1.00 73.62 277 GLY A CA 1
ATOM 2238 C C . GLY A 1 277 ? -3.273 -37.143 0.881 1.00 73.62 277 GLY A C 1
ATOM 2239 O O . GLY A 1 277 ? -4.081 -37.052 1.801 1.00 73.62 277 GLY A O 1
ATOM 2240 N N . ARG A 1 278 ? -2.314 -38.079 0.862 1.00 72.56 278 ARG A N 1
ATOM 2241 C CA . ARG A 1 278 ? -2.140 -39.083 1.925 1.00 72.56 278 ARG A CA 1
ATOM 2242 C C . ARG A 1 278 ? -1.671 -38.469 3.250 1.00 72.56 278 ARG A C 1
ATOM 2244 O O . ARG A 1 278 ? -2.302 -38.707 4.273 1.00 72.56 278 ARG A O 1
ATOM 2251 N N . VAL A 1 279 ? -0.629 -37.637 3.230 1.00 72.00 279 VAL A N 1
ATOM 2252 C CA . VAL A 1 279 ? -0.061 -37.006 4.441 1.00 72.00 279 VAL A CA 1
ATOM 2253 C C . VAL A 1 279 ? -1.046 -36.029 5.096 1.00 72.00 279 VAL A C 1
ATOM 2255 O O . VAL A 1 279 ? -1.157 -35.967 6.318 1.00 72.00 279 VAL A O 1
ATOM 2258 N N . PHE A 1 280 ? -1.806 -35.268 4.308 1.00 65.62 280 PHE A N 1
ATOM 2259 C CA . PHE A 1 280 ? -2.763 -34.305 4.852 1.00 65.62 280 PHE A CA 1
ATOM 2260 C C . PHE A 1 280 ? -4.047 -34.942 5.400 1.00 65.62 280 PHE A C 1
ATOM 2262 O O . PHE A 1 280 ? -4.673 -34.345 6.278 1.00 65.62 280 PHE A O 1
ATOM 2269 N N . LEU A 1 281 ? -4.426 -36.136 4.925 1.00 53.44 281 LEU A N 1
ATOM 2270 C CA . LEU A 1 281 ? -5.482 -36.947 5.544 1.00 53.44 281 LEU A CA 1
ATOM 2271 C C . LEU A 1 281 ? -5.052 -37.479 6.919 1.00 53.44 281 LEU A C 1
ATOM 2273 O O . LEU A 1 281 ? -5.877 -37.532 7.824 1.00 53.44 281 LEU A O 1
ATOM 2277 N N . GLU A 1 282 ? -3.771 -37.814 7.102 1.00 50.66 282 GLU A N 1
ATOM 2278 C CA . GLU A 1 282 ? -3.230 -38.259 8.397 1.00 50.66 282 GLU A CA 1
ATOM 2279 C C . GLU A 1 282 ? -3.131 -37.126 9.429 1.00 50.66 282 GLU A C 1
ATOM 2281 O O . GLU A 1 282 ? -3.302 -37.363 10.623 1.00 50.66 282 GLU A O 1
ATOM 2286 N N . LEU A 1 283 ? -2.889 -35.886 8.990 1.00 49.53 283 LEU A N 1
ATOM 2287 C CA . LEU A 1 283 ? -2.672 -34.751 9.894 1.00 49.53 283 LEU A CA 1
ATOM 2288 C C . LEU A 1 283 ? -3.950 -33.967 10.260 1.00 49.53 283 LEU A C 1
ATOM 2290 O O . LEU A 1 283 ? -3.872 -33.054 11.075 1.00 49.53 283 LEU A O 1
ATOM 2294 N N . ASN A 1 284 ? -5.121 -34.264 9.679 1.00 47.94 284 ASN A N 1
ATOM 2295 C CA . ASN A 1 284 ? -6.364 -33.475 9.842 1.00 47.94 284 ASN A CA 1
ATOM 2296 C C . ASN A 1 284 ? -6.242 -31.966 9.505 1.00 47.94 284 ASN A C 1
ATOM 2298 O O . ASN A 1 284 ? -7.181 -31.204 9.723 1.00 47.94 284 ASN A O 1
ATOM 2302 N N . VAL A 1 285 ? -5.130 -31.513 8.917 1.00 49.16 285 VAL A N 1
ATOM 2303 C CA . VAL A 1 285 ? -4.856 -30.082 8.663 1.00 49.16 285 VAL A CA 1
ATOM 2304 C C . VAL A 1 285 ? -5.686 -29.533 7.489 1.00 49.16 285 VAL A C 1
ATOM 2306 O O . VAL A 1 285 ? -5.894 -28.327 7.390 1.00 49.16 285 VAL A O 1
ATOM 2309 N N . LEU A 1 286 ? -6.219 -30.399 6.614 1.00 43.66 286 LEU A N 1
ATOM 2310 C CA . LEU A 1 286 ? -7.015 -30.000 5.440 1.00 43.66 286 LEU A CA 1
ATOM 2311 C C . LEU A 1 286 ? -8.533 -30.201 5.566 1.00 43.66 286 LEU A C 1
ATOM 2313 O O . LEU A 1 286 ? -9.254 -29.770 4.662 1.00 43.66 286 LEU A O 1
ATOM 2317 N N . TYR A 1 287 ? -9.050 -30.766 6.665 1.00 45.75 287 TYR A N 1
ATOM 2318 C CA . TYR A 1 287 ? -10.509 -30.862 6.857 1.00 45.75 287 TYR A CA 1
ATOM 2319 C C . TYR A 1 287 ? -11.188 -29.481 6.867 1.00 45.75 287 TYR A C 1
ATOM 2321 O O . TYR A 1 287 ? -12.362 -29.375 6.542 1.00 45.75 287 TYR A O 1
ATOM 2329 N N . PHE A 1 288 ? -10.429 -28.418 7.147 1.00 42.84 288 PHE A N 1
ATOM 2330 C CA . PHE A 1 288 ? -10.902 -27.034 7.140 1.00 42.84 288 PHE A CA 1
ATOM 2331 C C . PHE A 1 288 ? -10.863 -26.347 5.758 1.00 42.84 288 PHE A C 1
ATOM 2333 O O . PHE A 1 288 ? -11.433 -25.273 5.581 1.00 42.84 288 PHE A O 1
ATOM 2340 N N . PHE A 1 289 ? -10.173 -26.926 4.768 1.00 39.69 289 PHE A N 1
ATOM 2341 C CA . PHE A 1 289 ? -9.899 -26.251 3.492 1.00 39.69 289 PHE A CA 1
ATOM 2342 C C . PHE A 1 289 ? -10.521 -26.921 2.268 1.00 39.69 289 PHE A C 1
ATOM 2344 O O . PHE A 1 289 ? -10.618 -26.273 1.226 1.00 39.69 289 PHE A O 1
ATOM 2351 N N . LEU A 1 290 ? -10.942 -28.186 2.349 1.00 37.00 290 LEU A N 1
ATOM 2352 C CA . LEU A 1 290 ? -11.461 -28.912 1.182 1.00 37.00 290 LEU A CA 1
ATOM 2353 C C . LEU A 1 290 ? -12.906 -29.410 1.301 1.00 37.00 290 LEU A C 1
ATOM 2355 O O . LEU A 1 290 ? -13.462 -29.758 0.259 1.00 37.00 290 LEU A O 1
ATOM 2359 N N . TYR A 1 291 ? -13.549 -29.327 2.470 1.00 39.41 291 TYR A N 1
ATOM 2360 C CA . TYR A 1 291 ? -14.998 -29.531 2.623 1.00 39.41 291 TYR A CA 1
ATOM 2361 C C . TYR A 1 291 ? -15.695 -28.265 3.096 1.00 39.41 291 TYR A C 1
ATOM 2363 O O . TYR A 1 291 ? -15.175 -27.592 4.002 1.00 39.41 291 TYR A O 1
#

InterPro domains:
  IPR000195 Rab-GAP-TBC domain [PF00566] (161-284)
  IPR000195 Rab-GAP-TBC domain [PS50086] (71-291)
  IPR000195 Rab-GAP-TBC domain [SM00164] (68-291)
  IPR035969 Rab-GAP-TBC domain superfamily [SSF47923] (48-275)

Mean predicted aligned error: 9.84 Å

Sequence (291 aa):
MMFLACCYNDPDMLIDPETIYPTRADCTDAPKSRFKPMPRRTLSPRRWKLLFNEEGCLDAAGMIMRVQRGGVHPNIKGEVWEYLLGCYDPKSTTEQRNQLRQQRRLEYEKLKTKCREMDTTVGSGRVITMPVITEDGQPIEDPNSTGEQQTNNGPLTKEVIQWKLLLHQIGLDVNRTDRTLVYYESQENLARLWDILTVYAWVDTDIGYCQGMSDLCSPISIILEHEADAFWCFERLMRRVRENFKSTSTTIGVRSQLTTLSTIMKTVDPKLHEHLGRVFLELNVLYFFLY

Nearest PDB structures (foldseek):
  5tuc-assembly2_B  TM=8.957E-01  e=1.310E-08  Sus scrofa
  5tuc-assembly1_A  TM=8.229E-01  e=1.141E-08  Sus scrofa
  5tub-assembly2_B  TM=8.330E-01  e=3.786E-08  Squalomorphii
  4p17-assembly1_A  TM=6.824E-01  e=1.552E-01  Chlamydomonas reinhardtii
  4p17-assembly2_B  TM=6.840E-01  e=2.351E-01  Chlamydomonas reinhardtii

Solvent-accessible surface area (backbone atoms only — not comparable to full-atom values): 16993 Å² total; per-residue (Å²): 144,78,81,75,66,71,69,78,69,50,70,92,60,76,65,65,62,64,74,77,65,37,60,37,89,87,46,82,83,61,84,74,77,85,71,64,82,40,82,95,36,29,38,40,70,73,57,54,60,69,37,38,51,96,65,40,29,42,45,55,68,67,48,53,56,26,41,77,69,31,34,68,36,74,96,44,40,36,68,51,43,36,46,76,48,55,72,43,64,46,82,38,36,52,66,58,49,52,52,52,50,54,51,47,40,55,50,41,52,53,51,43,50,56,48,20,77,76,37,71,53,49,86,62,56,55,72,46,64,57,74,55,46,47,99,88,58,46,76,50,86,61,97,81,72,88,78,80,86,80,86,79,75,75,87,78,52,72,67,56,42,58,48,54,62,44,46,17,57,48,26,51,45,44,72,61,48,66,71,50,32,49,71,58,72,39,56,60,51,44,18,49,53,40,38,44,53,54,47,43,20,65,71,43,64,91,65,36,77,59,95,64,50,53,64,65,37,45,66,42,51,74,48,26,92,49,66,45,64,22,37,54,40,44,53,41,46,43,71,74,49,42,62,53,65,42,78,49,103,84,47,60,32,53,38,63,58,52,52,51,50,51,55,49,36,46,70,77,39,48,67,59,41,52,52,49,54,55,54,38,64,73,64,61,75,43,66,80,61,77,105

Radius of gyration: 23.07 Å; Cα contacts (8 Å, |Δi|>4): 300; chains: 1; bounding box: 57×56×68 Å

pLDDT: mean 83.26, std 17.71, range [31.77, 98.69]